Protein AF-A0A9X2M5S1-F1 (afdb_monomer)

Radius of gyration: 22.57 Å; Cα contacts (8 Å, |Δi|>4): 213; chains: 1; bounding box: 54×63×47 Å

Nearest PDB structures (foldseek):
  1i5n-assembly1_A  TM=3.308E-01  e=5.434E+00  Salmonella enterica subsp. enterica serovar Typhimurium
  2lp4-assembly1_A  TM=2.956E-01  e=3.831E+00  Escherichia coli K-12
  6u05-assembly1_A  TM=2.916E-01  e=3.614E+00  Candida albicans SC5314

Foldseek 3Di:
DVVVVVVVVVVCPDPVNVVVVVVVVVVLVVVLQVLQQPAPFAQAQQRDTGHGNVRLVRLQVRLVVLWDFPALVSLVVLLVCLVPTSVCVNPVQCWQVHRHSCQQVQQLQQCLVPNPPRRTRHDDSPDPQSNHPVSSLVSSLVSQLVNVQVVQVVDPHHDDPVRSVVVSVVSVPPDDDDTDHDDPPCVSVVPD

Mean predicted aligned error: 8.66 Å

Structure (mmCIF, N/CA/C/O backbone):
data_AF-A0A9X2M5S1-F1
#
_entry.id   AF-A0A9X2M5S1-F1
#
loop_
_atom_site.group_PDB
_atom_site.id
_atom_site.type_symbol
_atom_site.label_atom_id
_atom_site.label_alt_id
_atom_site.label_comp_id
_atom_site.label_asym_id
_atom_site.label_entity_id
_atom_site.label_seq_id
_atom_site.pdbx_PDB_ins_code
_atom_site.Cartn_x
_atom_site.Cartn_y
_atom_site.Cartn_z
_atom_site.occupancy
_atom_site.B_iso_or_equiv
_atom_site.auth_seq_id
_atom_site.auth_comp_id
_atom_site.auth_asym_id
_atom_site.auth_atom_id
_atom_site.pdbx_PDB_model_num
ATOM 1 N N . MET A 1 1 ? 23.248 45.402 -7.394 1.00 58.72 1 MET A N 1
ATOM 2 C CA . MET A 1 1 ? 23.136 44.045 -6.803 1.00 58.72 1 MET A CA 1
ATOM 3 C C . MET A 1 1 ? 22.810 42.949 -7.819 1.00 58.72 1 MET A C 1
ATOM 5 O O . MET A 1 1 ? 23.641 42.066 -7.963 1.00 58.72 1 MET A O 1
ATOM 9 N N . LYS A 1 2 ? 21.699 43.001 -8.581 1.00 60.84 2 LYS A N 1
ATOM 10 C CA . LYS A 1 2 ? 21.349 41.963 -9.590 1.00 60.84 2 LYS A CA 1
ATOM 11 C C . LYS A 1 2 ? 22.481 41.613 -10.575 1.00 60.84 2 LYS A C 1
ATOM 13 O O . LYS A 1 2 ? 22.723 40.440 -10.838 1.00 60.84 2 LYS A O 1
ATOM 18 N N . ASN A 1 3 ? 23.205 42.617 -11.076 1.00 70.50 3 ASN A N 1
ATOM 19 C CA . ASN A 1 3 ? 24.312 42.392 -12.013 1.00 70.50 3 ASN A CA 1
ATOM 20 C C . ASN A 1 3 ? 25.528 41.733 -11.349 1.00 70.50 3 ASN A C 1
ATOM 22 O O . ASN A 1 3 ? 26.138 40.865 -11.960 1.00 70.50 3 ASN A O 1
ATOM 26 N N . LEU A 1 4 ? 25.832 42.079 -10.093 1.00 72.31 4 LEU A N 1
ATOM 27 C CA . LEU A 1 4 ? 26.935 41.475 -9.337 1.00 72.31 4 LEU A CA 1
ATOM 28 C C . LEU A 1 4 ? 26.681 39.982 -9.097 1.00 72.31 4 LEU A C 1
ATOM 30 O O . LEU A 1 4 ? 27.531 39.157 -9.403 1.00 72.31 4 LEU A O 1
ATOM 34 N N . VAL A 1 5 ? 25.465 39.633 -8.664 1.00 73.31 5 VAL A N 1
ATOM 35 C CA . VAL A 1 5 ? 25.046 38.236 -8.469 1.00 73.31 5 VAL A CA 1
ATOM 36 C C . VAL A 1 5 ? 25.174 37.444 -9.777 1.00 73.31 5 VAL A C 1
ATOM 38 O O . VAL A 1 5 ? 25.750 36.362 -9.794 1.00 73.31 5 VAL A O 1
ATOM 41 N N . LYS A 1 6 ? 24.726 38.007 -10.907 1.00 72.69 6 LYS A N 1
ATOM 42 C CA . LYS A 1 6 ? 24.852 37.374 -12.232 1.00 72.69 6 LYS A CA 1
ATOM 43 C C . LYS A 1 6 ? 26.312 37.144 -12.656 1.00 72.69 6 LYS A C 1
ATOM 45 O O . LYS A 1 6 ? 26.601 36.138 -13.303 1.00 72.69 6 LYS A O 1
ATOM 50 N N . PHE A 1 7 ? 27.221 38.060 -12.316 1.00 78.06 7 PHE A N 1
ATOM 51 C CA . PHE A 1 7 ? 28.652 37.909 -12.595 1.00 78.06 7 PHE A CA 1
ATOM 52 C C . PHE A 1 7 ? 29.290 36.804 -11.752 1.00 78.06 7 PHE A C 1
ATOM 54 O O . PHE A 1 7 ? 30.033 35.997 -12.306 1.00 78.06 7 PHE A O 1
ATOM 61 N N . GLU A 1 8 ? 28.959 36.713 -10.463 1.00 78.25 8 GLU A N 1
ATOM 62 C CA . GLU A 1 8 ? 29.463 35.637 -9.602 1.00 78.25 8 GLU A CA 1
ATOM 63 C C . GLU A 1 8 ? 28.961 34.259 -10.060 1.00 78.25 8 GLU A C 1
ATOM 65 O O . GLU A 1 8 ? 29.753 33.328 -10.182 1.00 78.25 8 GLU A O 1
ATOM 70 N N . PHE A 1 9 ? 27.690 34.137 -10.466 1.00 74.44 9 PHE A N 1
ATOM 71 C CA . PHE A 1 9 ? 27.177 32.890 -11.052 1.00 74.44 9 PHE A CA 1
ATOM 72 C C . PHE A 1 9 ? 27.886 32.502 -12.357 1.00 74.44 9 PHE A C 1
ATOM 74 O O . PHE A 1 9 ? 28.140 31.323 -12.592 1.00 74.44 9 PHE A O 1
ATOM 81 N N . ARG A 1 10 ? 28.248 33.469 -13.211 1.00 76.88 10 ARG A N 1
ATOM 82 C CA . ARG A 1 10 ? 28.988 33.189 -14.455 1.00 76.88 10 ARG A CA 1
ATOM 83 C C . ARG A 1 10 ? 30.382 32.613 -14.211 1.00 76.88 10 ARG A C 1
ATOM 85 O O . ARG A 1 10 ? 30.832 31.823 -15.032 1.00 76.88 10 ARG A O 1
ATOM 92 N N . LYS A 1 11 ? 31.046 32.969 -13.106 1.00 81.38 11 LYS A N 1
ATOM 93 C CA . LYS A 1 11 ? 32.375 32.431 -12.760 1.00 81.38 11 LYS A CA 1
ATOM 94 C C . LYS A 1 11 ? 32.333 30.941 -12.421 1.00 81.38 11 LYS A C 1
ATOM 96 O O . LYS A 1 11 ? 33.320 30.245 -12.626 1.00 81.38 11 LYS A O 1
ATOM 101 N N . ILE A 1 12 ? 31.190 30.452 -11.941 1.00 81.31 12 ILE A N 1
ATOM 102 C CA . ILE A 1 12 ? 30.981 29.042 -11.593 1.00 81.31 12 ILE A CA 1
ATOM 103 C C . ILE A 1 12 ? 30.845 28.185 -12.860 1.00 81.31 12 ILE A C 1
ATOM 105 O O . ILE A 1 12 ? 31.289 27.041 -12.872 1.00 81.31 12 ILE A O 1
ATOM 109 N N . TRP A 1 13 ? 30.314 28.737 -13.956 1.00 82.06 13 TRP A N 1
ATOM 110 C CA . TRP A 1 13 ? 30.129 28.050 -15.243 1.00 82.06 13 TRP A CA 1
ATOM 111 C C . TRP A 1 13 ? 31.412 27.991 -16.084 1.00 82.06 13 TRP A C 1
ATOM 113 O O . TRP A 1 13 ? 31.478 28.485 -17.211 1.00 82.06 13 TRP A O 1
ATOM 123 N N . THR A 1 14 ? 32.454 27.375 -15.532 1.00 89.88 14 THR A N 1
ATOM 124 C CA . THR A 1 14 ? 33.679 27.065 -16.280 1.00 89.88 14 THR A CA 1
ATOM 125 C C . THR A 1 14 ? 33.447 25.904 -17.254 1.00 89.88 14 THR A C 1
ATOM 127 O O . THR A 1 14 ? 32.487 25.145 -17.112 1.00 89.88 14 THR A O 1
ATOM 130 N N . LYS A 1 15 ? 34.358 25.708 -18.222 1.00 87.00 15 LYS A N 1
ATOM 131 C CA . LYS A 1 15 ? 34.340 24.512 -19.087 1.00 87.00 15 LYS A CA 1
ATOM 132 C C . LYS A 1 15 ? 34.352 23.222 -18.263 1.00 87.00 15 LYS A C 1
ATOM 134 O O . LYS A 1 15 ? 33.629 22.296 -18.596 1.00 87.00 15 LYS A O 1
ATOM 139 N N . PHE A 1 16 ? 35.126 23.192 -17.176 1.00 88.56 16 PHE A N 1
ATOM 140 C CA . PHE A 1 16 ? 35.177 22.048 -16.270 1.00 88.56 16 PHE A CA 1
ATOM 141 C C . PHE A 1 16 ? 33.820 21.807 -15.601 1.00 88.56 16 PHE A C 1
ATOM 143 O O . PHE A 1 16 ? 33.298 20.703 -15.680 1.00 88.56 16 PHE A O 1
ATOM 150 N N . THR A 1 17 ? 33.200 22.845 -15.033 1.00 88.81 17 THR A N 1
ATOM 151 C CA . THR A 1 17 ? 31.872 22.739 -14.409 1.00 88.81 17 THR A CA 1
ATOM 152 C C . THR A 1 17 ? 30.815 22.272 -15.405 1.00 88.81 17 THR A C 1
ATOM 154 O O . THR A 1 17 ? 30.004 21.413 -15.076 1.00 88.81 17 THR A O 1
ATOM 157 N N . LEU A 1 18 ? 30.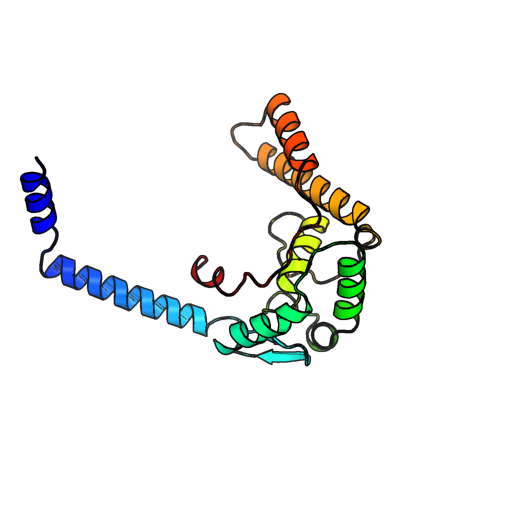837 22.799 -16.633 1.00 90.12 18 LEU A N 1
ATOM 158 C CA . LEU A 1 18 ? 29.907 22.387 -17.681 1.00 90.12 18 LEU A CA 1
ATOM 159 C C . LEU A 1 18 ? 30.091 20.906 -18.041 1.00 90.12 18 LEU A C 1
ATOM 161 O O . LEU A 1 18 ? 29.108 20.172 -18.093 1.00 90.12 18 LEU A O 1
ATOM 165 N N . THR A 1 19 ? 31.334 20.454 -18.224 1.00 92.50 19 THR A N 1
ATOM 166 C CA . THR A 1 19 ? 31.644 19.039 -18.474 1.00 92.50 19 THR A CA 1
ATOM 167 C C . THR A 1 19 ? 31.192 18.154 -17.316 1.00 92.50 19 THR A C 1
ATOM 169 O O . THR A 1 19 ? 30.574 17.121 -17.557 1.00 92.50 19 THR A O 1
ATOM 172 N N . SER A 1 20 ? 31.423 18.567 -16.069 1.00 92.00 20 SER A N 1
ATOM 173 C CA . SER A 1 20 ? 30.983 17.828 -14.882 1.00 92.00 20 SER A CA 1
ATOM 174 C C . SER A 1 20 ? 29.461 17.724 -14.79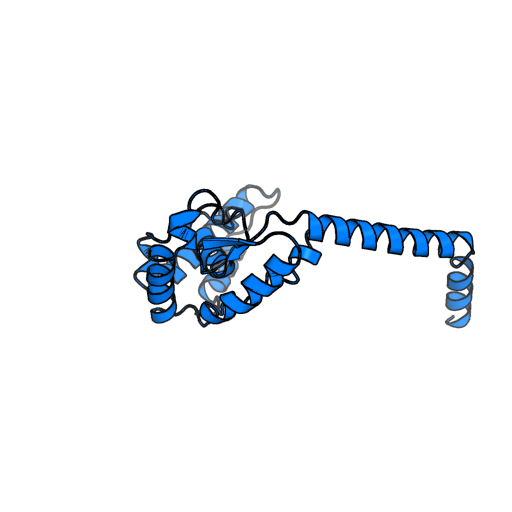0 1.00 92.00 20 SER A C 1
ATOM 176 O O . SER A 1 20 ? 28.948 16.655 -14.479 1.00 92.00 20 SER A O 1
ATOM 178 N N . VAL A 1 21 ? 28.723 18.794 -15.109 1.00 92.75 21 VAL A N 1
ATOM 179 C CA . VAL A 1 21 ? 27.250 18.767 -15.155 1.00 92.75 21 VAL A CA 1
ATOM 180 C C . VAL A 1 21 ? 26.754 17.830 -16.254 1.00 92.75 21 VAL A C 1
ATOM 182 O O . VAL A 1 21 ? 25.850 17.038 -16.009 1.00 92.75 21 VAL A O 1
ATOM 185 N N . ILE A 1 22 ? 27.357 17.868 -17.446 1.00 95.06 22 ILE A N 1
ATOM 186 C CA . ILE A 1 22 ? 27.004 16.946 -18.535 1.00 95.06 22 ILE A CA 1
ATOM 187 C C . ILE A 1 22 ? 27.264 15.499 -18.109 1.00 95.06 22 ILE A C 1
ATOM 189 O O . ILE A 1 22 ? 26.402 14.645 -18.296 1.00 95.06 22 ILE A O 1
ATOM 193 N N . TYR A 1 23 ? 28.420 15.225 -17.500 1.00 95.19 23 TYR A N 1
ATOM 194 C CA . TYR A 1 23 ? 28.762 13.886 -17.031 1.00 95.19 23 TYR A CA 1
ATOM 195 C C . TYR A 1 23 ? 27.791 13.404 -15.952 1.00 95.19 23 TYR A C 1
ATOM 197 O O . TYR A 1 23 ? 27.315 12.277 -16.027 1.00 95.19 23 TYR A O 1
ATOM 205 N N . LEU A 1 24 ? 27.427 14.274 -15.005 1.00 95.44 24 LEU A N 1
ATOM 206 C CA . LEU A 1 24 ? 26.415 13.981 -13.994 1.00 95.44 24 LEU A CA 1
ATOM 207 C C . LEU A 1 24 ? 25.081 13.604 -14.646 1.00 95.44 24 LEU A C 1
ATOM 209 O O . LEU A 1 24 ? 24.523 12.568 -14.314 1.00 95.44 24 LEU A O 1
ATOM 213 N N . VAL A 1 25 ? 24.603 14.388 -15.616 1.00 94.75 25 VAL A N 1
ATOM 214 C CA . VAL A 1 25 ? 23.351 14.096 -16.332 1.00 94.75 25 VAL A CA 1
ATOM 215 C C . VAL A 1 25 ? 23.424 12.749 -17.052 1.00 94.75 25 VAL A C 1
ATOM 217 O O . VAL A 1 25 ? 22.480 11.965 -16.966 1.00 94.75 25 VAL A O 1
ATOM 220 N N . VAL A 1 26 ? 24.535 12.450 -17.732 1.00 95.25 26 VAL A N 1
ATOM 221 C CA . VAL A 1 26 ? 24.728 11.171 -18.432 1.00 95.25 26 VAL A CA 1
ATOM 222 C C . VAL A 1 26 ? 24.733 10.004 -17.446 1.00 95.25 26 VAL A C 1
ATOM 224 O O . VAL A 1 26 ? 23.980 9.052 -17.637 1.00 95.25 26 VAL A O 1
ATOM 227 N N . VAL A 1 27 ? 25.523 10.091 -16.373 1.00 94.00 27 VAL A N 1
ATOM 228 C CA . VAL A 1 27 ? 25.621 9.043 -15.347 1.00 94.00 27 VAL A CA 1
ATOM 229 C C . VAL A 1 27 ? 24.278 8.832 -14.658 1.00 94.00 27 VAL A C 1
ATOM 231 O O . VAL A 1 27 ? 23.828 7.696 -14.565 1.00 94.00 27 VAL A O 1
ATOM 234 N N . SER A 1 28 ? 23.600 9.903 -14.240 1.00 89.81 28 SER A N 1
ATOM 235 C CA . SER A 1 28 ? 22.268 9.815 -13.639 1.00 89.81 28 SER A CA 1
ATOM 236 C C . SER A 1 28 ? 21.272 9.161 -14.592 1.00 89.81 28 SER A C 1
ATOM 238 O O . SER A 1 28 ? 20.577 8.237 -14.194 1.00 89.81 28 SER A O 1
ATOM 240 N N . THR A 1 29 ? 21.258 9.555 -15.869 1.00 88.81 29 THR A N 1
ATOM 241 C CA . THR A 1 29 ? 20.367 8.947 -16.871 1.00 88.81 29 THR A CA 1
ATOM 242 C C . THR A 1 29 ? 20.658 7.456 -17.057 1.00 88.81 29 THR A C 1
ATOM 244 O O . THR A 1 29 ? 19.729 6.653 -17.130 1.00 88.81 29 THR A O 1
ATOM 247 N N . MET A 1 30 ? 21.936 7.065 -17.109 1.00 88.31 30 MET A N 1
ATOM 248 C CA . MET A 1 30 ? 22.335 5.659 -17.219 1.00 88.31 30 MET A CA 1
ATOM 249 C C . MET A 1 30 ? 21.929 4.851 -15.986 1.00 88.31 30 MET A C 1
ATOM 251 O O . MET A 1 30 ? 21.376 3.767 -16.140 1.00 88.31 30 MET A O 1
ATOM 255 N N . LEU A 1 31 ? 22.164 5.373 -14.780 1.00 85.31 31 LEU A N 1
ATOM 256 C CA . LEU A 1 31 ? 21.772 4.715 -13.533 1.00 85.31 31 LEU A CA 1
ATOM 257 C C . LEU A 1 31 ? 20.254 4.540 -13.452 1.00 85.31 31 LEU A C 1
ATOM 259 O O . LEU A 1 31 ? 19.797 3.438 -13.165 1.00 85.31 31 LEU A O 1
ATOM 263 N N . THR A 1 32 ? 19.481 5.568 -13.813 1.00 80.00 32 THR A N 1
ATOM 264 C CA . THR A 1 32 ? 18.018 5.472 -13.892 1.00 80.00 32 THR A CA 1
ATOM 265 C C . THR A 1 32 ? 17.580 4.408 -14.900 1.00 80.00 32 THR A C 1
ATOM 267 O O . THR A 1 32 ? 16.701 3.600 -14.610 1.00 80.00 32 THR A O 1
ATOM 270 N N . ALA A 1 33 ? 18.205 4.351 -16.080 1.00 79.00 33 ALA A N 1
ATOM 271 C CA . ALA A 1 33 ? 17.891 3.335 -17.084 1.00 79.00 33 ALA A CA 1
ATOM 272 C C . ALA A 1 33 ? 18.226 1.909 -16.608 1.00 79.00 33 ALA A C 1
ATOM 274 O O . ALA A 1 33 ? 17.441 0.990 -16.849 1.00 79.00 33 ALA A O 1
ATOM 275 N N . ILE A 1 34 ? 19.353 1.724 -15.910 1.00 78.94 34 ILE A N 1
ATOM 276 C CA . ILE A 1 34 ? 19.738 0.438 -15.310 1.00 78.94 34 ILE A CA 1
ATOM 277 C C . ILE A 1 34 ? 18.728 0.036 -14.238 1.00 78.94 34 ILE A C 1
ATOM 279 O O . ILE A 1 34 ? 18.231 -1.084 -14.289 1.00 78.94 34 ILE A O 1
ATOM 283 N N . GLY A 1 35 ? 18.370 0.947 -13.331 1.00 72.06 35 GLY A N 1
ATOM 284 C CA . GLY A 1 35 ? 17.380 0.686 -12.289 1.00 72.06 35 GLY A CA 1
ATOM 285 C C . GLY A 1 35 ? 16.004 0.315 -12.855 1.00 72.06 35 GLY A C 1
ATOM 286 O O . GLY A 1 35 ? 15.336 -0.591 -12.364 1.00 72.06 35 GLY A O 1
ATOM 287 N N . TYR A 1 36 ? 15.590 0.955 -13.954 1.00 68.06 36 TYR A N 1
ATOM 288 C CA . TYR A 1 36 ? 14.377 0.566 -14.681 1.00 68.06 36 TYR A CA 1
ATOM 289 C C . TYR A 1 36 ? 14.462 -0.820 -15.320 1.00 68.06 36 TYR A C 1
ATOM 291 O O . TYR A 1 36 ? 13.454 -1.526 -15.397 1.00 68.06 36 TYR A O 1
ATOM 299 N N . TYR A 1 37 ? 15.637 -1.195 -15.822 1.00 68.31 37 TYR A N 1
ATOM 300 C CA . TYR A 1 37 ? 15.862 -2.503 -16.427 1.00 68.31 37 TYR A CA 1
ATOM 301 C C . TYR A 1 37 ? 15.956 -3.617 -15.377 1.00 68.31 37 TYR A C 1
ATOM 303 O O . TYR A 1 37 ? 15.546 -4.741 -15.654 1.00 68.31 37 TYR A O 1
ATOM 311 N N . SER A 1 38 ? 16.448 -3.302 -14.177 1.00 64.31 38 SER A N 1
ATOM 312 C CA . SER A 1 38 ? 16.570 -4.232 -13.052 1.00 64.31 38 SER A CA 1
ATOM 313 C C . SER A 1 38 ? 15.286 -4.404 -12.238 1.00 64.31 38 SER A C 1
ATOM 315 O O . SER A 1 38 ? 15.343 -5.023 -11.183 1.00 64.31 38 SER A O 1
ATOM 317 N N . ASN A 1 39 ? 14.145 -3.855 -12.673 1.00 67.12 39 ASN A N 1
ATOM 318 C CA . ASN A 1 39 ? 12.870 -4.113 -12.007 1.00 67.12 39 ASN A CA 1
ATOM 319 C C . ASN A 1 39 ? 12.560 -5.622 -12.024 1.00 67.12 39 ASN A C 1
ATOM 321 O O . ASN A 1 39 ? 12.638 -6.258 -13.081 1.00 67.12 39 ASN A O 1
ATOM 325 N N . ASP A 1 40 ? 12.188 -6.160 -10.860 1.00 67.38 40 ASP A N 1
ATOM 326 C CA . ASP A 1 40 ? 12.006 -7.596 -10.615 1.00 67.38 40 ASP A CA 1
ATOM 327 C C . ASP A 1 40 ? 10.916 -8.245 -11.488 1.00 67.38 40 ASP A C 1
ATOM 329 O O . ASP A 1 40 ? 10.935 -9.456 -11.716 1.00 67.38 40 ASP A O 1
ATOM 333 N N . GLY A 1 41 ? 10.028 -7.437 -12.073 1.00 80.94 41 GLY A N 1
ATOM 334 C CA . GLY A 1 41 ? 8.999 -7.864 -13.007 1.00 80.94 41 GLY A CA 1
ATOM 335 C C . GLY A 1 41 ? 7.591 -7.604 -12.486 1.00 80.94 41 GLY A C 1
ATOM 336 O O . GLY A 1 41 ? 7.369 -7.029 -11.422 1.00 80.94 41 GLY A O 1
ATOM 337 N N . ALA A 1 42 ? 6.620 -8.013 -13.287 1.00 87.56 42 ALA A N 1
ATOM 338 C CA . ALA A 1 42 ? 5.202 -7.953 -12.984 1.00 87.56 42 ALA A CA 1
ATOM 339 C C . ALA A 1 42 ? 4.550 -9.320 -13.187 1.00 87.56 42 ALA A C 1
ATOM 341 O O . ALA A 1 42 ? 5.021 -10.119 -14.000 1.00 87.56 42 ALA A O 1
ATOM 342 N N . ILE A 1 43 ? 3.434 -9.548 -12.504 1.00 90.56 43 ILE A N 1
ATOM 343 C CA . ILE A 1 43 ? 2.536 -10.677 -12.749 1.00 90.56 43 ILE A CA 1
ATOM 344 C C . ILE A 1 43 ? 1.267 -10.096 -13.362 1.00 90.56 43 ILE A C 1
ATOM 346 O O . ILE A 1 43 ? 0.580 -9.301 -12.722 1.00 90.56 43 ILE A O 1
ATOM 350 N N . ASN A 1 44 ? 0.993 -10.442 -14.618 1.00 92.00 44 ASN A N 1
ATOM 351 C CA . ASN A 1 44 ? -0.212 -9.967 -15.294 1.00 92.00 44 ASN A CA 1
ATOM 352 C C . ASN A 1 44 ? -1.458 -10.758 -14.861 1.00 92.00 44 ASN A C 1
ATOM 354 O O . ASN A 1 44 ? -1.340 -11.838 -14.289 1.00 92.00 44 ASN A O 1
ATOM 358 N N . SER A 1 45 ? -2.640 -10.266 -15.224 1.00 92.19 45 SER A N 1
ATOM 359 C CA . SER A 1 45 ? -3.946 -10.892 -14.933 1.00 92.19 45 SER A CA 1
ATOM 360 C C . SER A 1 45 ? -4.126 -12.328 -15.448 1.00 92.19 45 SER A C 1
ATOM 362 O O . SER A 1 45 ? -4.983 -13.075 -14.977 1.00 92.19 45 SER A O 1
ATOM 364 N N . GLU A 1 46 ? -3.291 -12.756 -16.396 1.00 93.69 46 GLU A N 1
ATOM 365 C CA . GLU A 1 46 ? -3.274 -14.128 -16.905 1.00 93.69 46 GLU A CA 1
ATOM 366 C C . GLU A 1 46 ? -2.378 -15.065 -16.079 1.00 93.69 46 GLU A C 1
ATOM 368 O O . GLU A 1 46 ? -2.240 -16.243 -16.416 1.00 93.69 46 GLU A O 1
ATOM 373 N N . GLY A 1 47 ? -1.766 -14.561 -15.004 1.00 89.62 47 GLY A N 1
ATOM 374 C CA . GLY A 1 47 ? -0.801 -15.294 -14.197 1.00 89.62 47 GLY A CA 1
ATOM 375 C C . GLY A 1 47 ? 0.453 -15.616 -15.003 1.00 89.62 47 GLY A C 1
ATOM 376 O O . GLY A 1 47 ? 0.851 -16.779 -15.074 1.00 89.62 47 GLY A O 1
ATOM 377 N N . GLN A 1 48 ? 1.049 -14.607 -15.646 1.00 92.12 48 GLN A N 1
ATOM 378 C CA . GLN A 1 48 ? 2.294 -14.715 -16.412 1.00 92.12 48 GLN A CA 1
ATOM 379 C C . GLN A 1 48 ? 3.305 -13.644 -15.999 1.00 92.12 48 GLN A C 1
ATOM 381 O O . GLN A 1 48 ? 2.950 -12.497 -15.716 1.00 92.12 48 GLN A O 1
ATOM 386 N N . GLU A 1 49 ? 4.590 -14.005 -16.053 1.00 91.69 49 GLU A N 1
ATOM 387 C CA . GLU A 1 49 ? 5.686 -13.077 -15.778 1.00 91.69 49 GLU A CA 1
ATOM 388 C C . GLU A 1 49 ? 5.848 -12.053 -16.915 1.00 91.69 49 GLU A C 1
ATOM 390 O O . GLU A 1 49 ? 6.020 -12.397 -18.090 1.00 91.69 49 GLU A O 1
ATOM 395 N N . VAL A 1 50 ? 5.896 -10.772 -16.564 1.00 89.25 50 VAL A N 1
ATOM 396 C CA . VAL A 1 50 ? 6.191 -9.671 -17.480 1.00 89.25 50 VAL A CA 1
ATOM 397 C C . VAL A 1 50 ? 7.444 -8.955 -16.993 1.00 89.25 50 VAL A C 1
ATOM 399 O O . VAL A 1 50 ? 7.436 -8.285 -15.970 1.00 89.25 50 VAL A O 1
ATOM 402 N N . LYS A 1 51 ? 8.537 -9.078 -17.751 1.00 84.31 51 LYS A N 1
ATOM 403 C CA . LYS A 1 51 ? 9.846 -8.508 -17.387 1.00 84.31 51 LYS A CA 1
ATOM 404 C C . LYS A 1 51 ? 10.141 -7.194 -18.101 1.00 84.31 51 LYS A C 1
ATOM 406 O O . LYS A 1 51 ? 9.651 -6.956 -19.212 1.00 84.31 51 LYS A O 1
ATOM 411 N N . GLY A 1 52 ? 11.003 -6.391 -17.482 1.00 76.88 52 GLY A N 1
ATOM 412 C CA . GLY A 1 52 ? 11.506 -5.131 -18.021 1.00 76.88 52 GLY A CA 1
ATOM 413 C C . GLY A 1 52 ? 10.458 -4.018 -18.0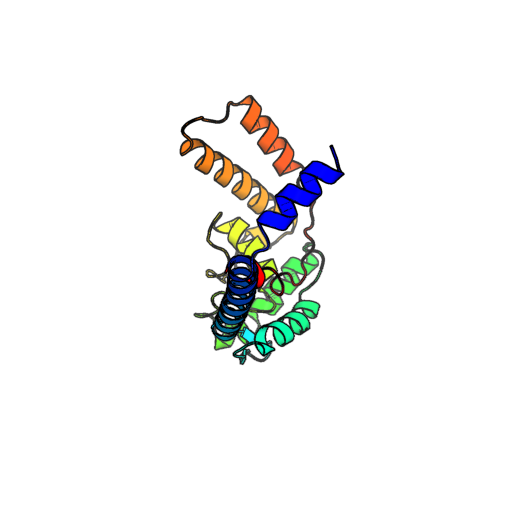59 1.00 76.88 52 GLY A C 1
ATOM 414 O O . GLY A 1 52 ? 9.383 -4.110 -17.474 1.00 76.88 52 GLY A O 1
ATOM 415 N N . THR A 1 53 ? 10.742 -2.956 -18.809 1.00 76.38 53 THR A N 1
ATOM 416 C CA . THR A 1 53 ? 9.959 -1.704 -18.791 1.00 76.38 53 THR A CA 1
ATOM 417 C C . THR A 1 53 ? 8.494 -1.850 -19.224 1.00 76.38 53 THR A C 1
ATOM 419 O O . THR A 1 53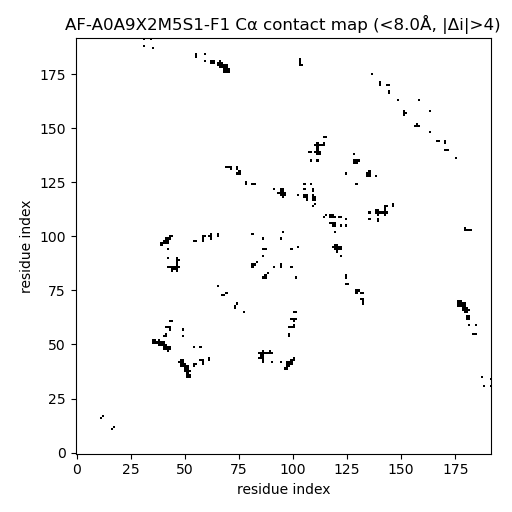 ? 7.657 -1.015 -18.877 1.00 76.38 53 THR A O 1
ATOM 422 N N . LYS A 1 54 ? 8.140 -2.922 -19.946 1.00 83.00 54 LYS A N 1
ATOM 423 C CA . LYS A 1 54 ? 6.744 -3.220 -20.306 1.00 83.00 54 LYS A CA 1
ATOM 424 C C . LYS A 1 54 ? 5.877 -3.596 -19.098 1.00 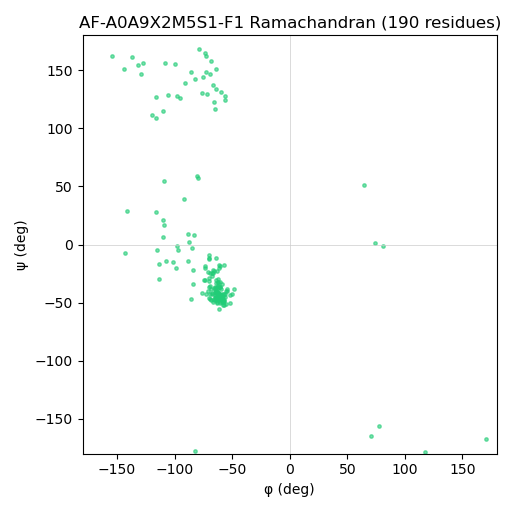83.00 54 LYS A C 1
ATOM 426 O O . LYS A 1 54 ? 4.670 -3.373 -19.167 1.00 83.00 54 LYS A O 1
ATOM 431 N N . ALA A 1 55 ? 6.474 -4.098 -18.013 1.00 85.88 55 ALA A N 1
ATOM 432 C CA . ALA A 1 55 ? 5.793 -4.466 -16.771 1.00 85.88 55 ALA A CA 1
ATOM 433 C C . ALA A 1 55 ? 4.915 -3.320 -16.246 1.00 85.88 55 ALA A C 1
ATOM 435 O O . ALA A 1 55 ? 3.710 -3.485 -16.078 1.00 85.88 55 ALA A O 1
ATOM 436 N N . PHE A 1 56 ? 5.485 -2.116 -16.139 1.00 82.38 56 PHE A N 1
ATOM 437 C CA . PHE A 1 56 ? 4.775 -0.919 -15.682 1.00 82.38 56 PHE A CA 1
ATOM 438 C C . PHE A 1 56 ? 3.546 -0.593 -16.528 1.00 82.38 56 PHE A C 1
ATOM 440 O O . PHE A 1 56 ? 2.499 -0.234 -15.998 1.00 82.38 56 PHE A O 1
ATOM 447 N N . ARG A 1 57 ? 3.656 -0.707 -17.857 1.00 84.94 57 ARG A N 1
ATOM 448 C CA . ARG A 1 57 ? 2.541 -0.397 -18.760 1.00 84.94 57 ARG A CA 1
ATOM 449 C C . ARG A 1 57 ? 1.435 -1.443 -18.667 1.00 84.94 57 ARG A C 1
ATOM 451 O O . ARG A 1 57 ? 0.267 -1.067 -18.732 1.00 84.94 57 ARG A O 1
ATOM 458 N N . VAL A 1 58 ? 1.802 -2.720 -18.558 1.00 89.75 58 VAL A N 1
ATOM 459 C CA . VAL A 1 58 ? 0.841 -3.817 -18.388 1.00 89.75 58 VAL A CA 1
ATOM 460 C C . VAL A 1 58 ? 0.075 -3.612 -17.088 1.00 89.75 58 VAL A C 1
ATOM 462 O O . VAL A 1 58 ? -1.137 -3.424 -17.143 1.00 89.75 58 VAL A O 1
ATOM 465 N N . ILE A 1 59 ? 0.778 -3.488 -15.960 1.00 89.00 59 ILE A N 1
ATOM 466 C CA . ILE A 1 59 ? 0.134 -3.317 -14.655 1.00 89.00 59 ILE A CA 1
ATOM 467 C C . ILE A 1 59 ? -0.661 -2.020 -14.585 1.00 89.00 59 ILE A C 1
ATOM 469 O O . ILE A 1 59 ? -1.806 -2.050 -14.169 1.00 89.00 59 ILE A O 1
ATOM 473 N N . LYS A 1 60 ? -0.158 -0.895 -15.107 1.00 88.38 60 LYS A N 1
ATOM 474 C CA . LYS A 1 60 ? -0.944 0.348 -15.177 1.00 88.38 60 LYS A CA 1
ATOM 475 C C . LYS A 1 60 ? -2.287 0.167 -15.889 1.00 88.38 60 LYS A C 1
ATOM 477 O O . LYS A 1 60 ? -3.265 0.820 -15.535 1.00 88.38 60 LYS A O 1
ATOM 482 N N . ASN A 1 61 ? -2.327 -0.642 -16.946 1.00 90.25 61 ASN A N 1
ATOM 483 C CA . ASN A 1 61 ? -3.566 -0.894 -17.672 1.00 90.25 61 ASN A CA 1
ATOM 484 C C . ASN A 1 61 ? -4.484 -1.849 -16.911 1.00 90.25 61 ASN A C 1
ATOM 486 O O . ASN A 1 61 ? -5.680 -1.586 -16.852 1.00 90.25 61 ASN A O 1
ATOM 490 N N . GLU A 1 62 ? -3.937 -2.908 -16.321 1.00 91.56 62 GLU A N 1
ATOM 491 C CA . GLU A 1 62 ? -4.702 -3.888 -15.545 1.00 91.56 62 GLU A CA 1
ATOM 492 C C . GLU A 1 62 ? -5.228 -3.304 -14.227 1.00 91.56 62 GLU A C 1
ATOM 494 O O . GLU A 1 62 ? -6.375 -3.551 -13.860 1.00 91.56 62 GLU A O 1
ATOM 499 N N . SER A 1 63 ? -4.460 -2.425 -13.577 1.00 89.62 63 SER A N 1
ATOM 500 C CA . SER A 1 63 ? -4.863 -1.686 -12.378 1.00 89.62 63 SER A CA 1
ATOM 501 C C . SER A 1 63 ? -6.074 -0.788 -12.601 1.00 89.62 63 SER A C 1
ATOM 503 O O . SER A 1 63 ? -6.728 -0.415 -11.636 1.00 89.62 63 SER A O 1
ATOM 505 N N . LYS A 1 64 ? -6.434 -0.443 -13.846 1.00 89.00 64 LYS A N 1
ATOM 506 C CA . LYS A 1 64 ? -7.691 0.280 -14.109 1.00 89.00 64 LYS A CA 1
ATOM 507 C C . LYS A 1 64 ? -8.913 -0.538 -13.696 1.00 89.00 64 LYS A C 1
ATOM 509 O O . LYS A 1 64 ? -9.904 0.055 -13.292 1.00 89.00 64 LYS A O 1
ATOM 514 N N . GLY A 1 65 ? -8.835 -1.868 -13.799 1.00 85.88 65 GLY A N 1
ATOM 515 C CA . GLY A 1 65 ? -9.899 -2.776 -13.368 1.00 85.88 65 GLY A CA 1
ATOM 516 C C . GLY A 1 65 ? -10.003 -2.915 -11.849 1.00 85.88 65 GLY A C 1
ATOM 517 O O . GLY A 1 65 ? -11.054 -3.289 -11.351 1.00 85.88 65 GLY A O 1
ATOM 518 N N . THR A 1 66 ? -8.940 -2.577 -11.115 1.00 86.69 66 THR A N 1
ATOM 519 C CA . THR A 1 66 ? -8.881 -2.615 -9.643 1.00 86.69 66 THR A CA 1
ATOM 520 C C . THR A 1 66 ? -8.825 -1.215 -9.019 1.00 86.69 66 THR A C 1
ATOM 522 O O . THR A 1 66 ? -8.662 -1.075 -7.807 1.00 86.69 66 THR A O 1
ATOM 525 N N . SER A 1 67 ? -8.966 -0.161 -9.827 1.00 90.31 67 SER A N 1
ATOM 526 C CA . SER A 1 67 ? -9.040 1.228 -9.368 1.00 90.31 67 SER A CA 1
ATOM 527 C C . SER A 1 67 ? -10.459 1.555 -8.928 1.00 90.31 67 SER A C 1
ATOM 529 O O . SER A 1 67 ? -11.425 1.137 -9.561 1.00 90.31 67 SER A O 1
ATOM 531 N N . GLY A 1 68 ? -10.602 2.347 -7.872 1.00 92.69 68 GLY A N 1
ATOM 532 C CA . GLY A 1 68 ? -11.920 2.644 -7.335 1.00 92.69 68 GLY A CA 1
ATOM 533 C C . GLY A 1 68 ? -11.891 3.372 -6.006 1.00 92.69 68 GLY A C 1
ATOM 534 O O . GLY A 1 68 ? -10.870 3.908 -5.570 1.00 92.69 68 GLY A O 1
ATOM 535 N N . VAL A 1 69 ? -13.056 3.415 -5.379 1.00 95.94 69 VAL A N 1
ATOM 536 C CA . VAL A 1 69 ? -13.223 3.854 -3.999 1.00 95.94 69 VAL A CA 1
ATOM 537 C C . VAL A 1 69 ? -13.286 2.594 -3.150 1.00 95.94 69 VAL A C 1
ATOM 539 O O . VAL A 1 69 ? -14.050 1.700 -3.472 1.00 95.94 69 VAL A O 1
ATOM 542 N N . MET A 1 70 ? -12.466 2.506 -2.108 1.00 94.56 70 MET A N 1
ATOM 543 C CA . MET A 1 70 ? -12.346 1.333 -1.240 1.00 94.56 70 MET A CA 1
ATOM 544 C C . MET A 1 70 ? -13.485 1.289 -0.211 1.00 94.56 70 MET A C 1
ATOM 546 O O . MET A 1 70 ? -13.257 1.354 0.996 1.00 94.56 70 MET A O 1
ATOM 550 N N . ASP A 1 71 ? -14.716 1.290 -0.706 1.00 96.81 71 ASP A N 1
ATOM 551 C CA . ASP A 1 71 ? -15.936 1.074 0.068 1.00 96.81 71 ASP A CA 1
ATOM 552 C C . ASP A 1 71 ? -16.201 -0.429 0.281 1.00 96.81 71 ASP A C 1
ATOM 554 O O . ASP A 1 71 ? -15.389 -1.283 -0.088 1.00 96.81 71 ASP A O 1
ATOM 558 N N . GLU A 1 72 ? -17.317 -0.763 0.930 1.00 96.44 72 GLU A N 1
ATOM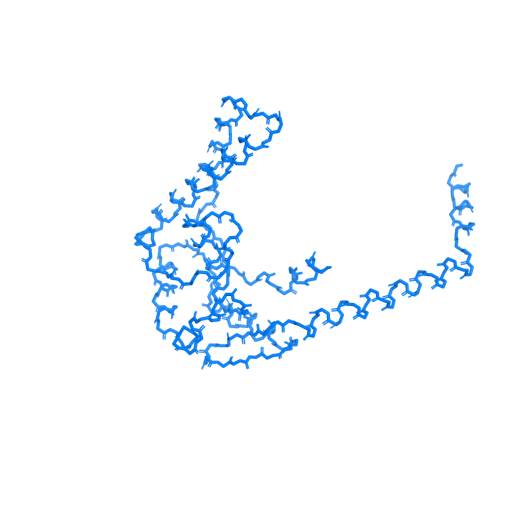 559 C CA . GLU A 1 72 ? -17.676 -2.154 1.231 1.00 96.44 72 GLU A CA 1
ATOM 560 C C . GLU A 1 72 ? -17.742 -3.048 -0.019 1.00 96.44 72 GLU A C 1
ATOM 562 O O . GLU A 1 72 ? -17.169 -4.140 -0.024 1.00 96.44 72 GLU A O 1
ATOM 567 N N . GLU A 1 73 ? -18.368 -2.564 -1.098 1.00 96.62 73 GLU A N 1
ATOM 568 C CA . GLU A 1 73 ? -18.484 -3.299 -2.363 1.00 96.62 73 GLU A CA 1
ATOM 569 C C . GLU A 1 73 ? -17.105 -3.549 -2.980 1.00 96.62 73 GLU A C 1
ATOM 571 O O . GLU A 1 73 ? -16.792 -4.671 -3.390 1.00 96.62 73 GLU A O 1
ATOM 576 N N . TYR A 1 74 ? -16.251 -2.526 -3.006 1.00 96.06 74 TYR A N 1
ATOM 577 C CA . TYR A 1 74 ? -14.887 -2.668 -3.491 1.00 96.06 74 TYR A CA 1
ATOM 578 C C . TYR A 1 74 ? -14.100 -3.710 -2.698 1.00 96.06 74 TYR A C 1
ATOM 580 O O . TYR A 1 74 ? -13.415 -4.535 -3.300 1.00 96.06 74 TYR A O 1
ATOM 588 N N . ILE A 1 75 ? -14.179 -3.692 -1.363 1.00 95.31 75 ILE A N 1
ATOM 589 C CA . ILE A 1 75 ? -13.436 -4.629 -0.509 1.00 95.31 75 ILE A CA 1
ATOM 590 C C . ILE A 1 75 ? -13.892 -6.068 -0.774 1.00 95.31 75 ILE A C 1
ATOM 592 O O . ILE A 1 75 ? -13.048 -6.947 -0.953 1.00 95.31 75 ILE A O 1
ATOM 596 N N . HIS A 1 76 ? -15.202 -6.319 -0.856 1.00 94.62 76 HIS A N 1
ATOM 597 C CA . HIS A 1 76 ? -15.725 -7.657 -1.157 1.00 94.62 76 HIS A CA 1
ATOM 598 C C . HIS A 1 76 ? -15.287 -8.142 -2.542 1.00 94.62 76 HIS A C 1
ATOM 600 O O . HIS A 1 76 ? -14.776 -9.258 -2.668 1.00 94.62 76 HIS A O 1
ATOM 606 N N . ASN A 1 77 ? -15.409 -7.288 -3.562 1.00 95.06 77 ASN A N 1
ATOM 607 C CA . ASN A 1 77 ? -14.990 -7.609 -4.925 1.00 95.06 77 ASN A CA 1
ATOM 608 C C . ASN A 1 77 ? -13.481 -7.858 -5.017 1.00 95.06 77 ASN A C 1
ATOM 610 O O . ASN A 1 77 ? -13.059 -8.807 -5.674 1.00 95.06 77 ASN A O 1
ATOM 614 N N . LEU A 1 78 ? -12.667 -7.055 -4.326 1.00 93.56 78 LEU A N 1
ATOM 615 C CA . LEU A 1 78 ? -11.217 -7.224 -4.257 1.00 93.56 78 LEU A CA 1
ATOM 616 C C . LEU A 1 78 ? -10.843 -8.585 -3.665 1.00 93.56 78 LEU A C 1
ATOM 618 O O . LEU A 1 78 ? -10.026 -9.292 -4.247 1.00 93.56 78 LEU A O 1
ATOM 622 N N . VAL A 1 79 ? -11.434 -8.961 -2.525 1.00 93.12 79 VAL A N 1
ATOM 623 C CA . VAL A 1 79 ? -11.158 -10.246 -1.861 1.00 93.12 79 VAL A CA 1
ATOM 624 C C . VAL A 1 79 ? -11.548 -11.413 -2.769 1.00 93.12 79 VAL A C 1
ATOM 626 O O . VAL A 1 79 ? -10.798 -12.384 -2.883 1.00 93.12 79 VAL A O 1
ATOM 629 N N . GLN A 1 80 ? -12.700 -11.326 -3.439 1.00 93.69 80 GLN A N 1
ATOM 630 C CA . GLN A 1 80 ? -13.157 -12.356 -4.370 1.00 93.69 80 GLN A CA 1
ATOM 631 C C . GLN A 1 80 ? -12.255 -12.464 -5.611 1.00 93.69 80 GLN A C 1
ATOM 633 O O . GLN A 1 80 ? -11.829 -13.570 -5.957 1.00 93.69 80 GLN A O 1
ATOM 638 N N . ASP A 1 81 ? -11.949 -11.343 -6.268 1.00 93.06 81 ASP A N 1
ATOM 639 C CA . ASP A 1 81 ? -11.088 -11.291 -7.456 1.00 93.06 81 ASP A CA 1
ATOM 640 C C . ASP A 1 81 ? -9.690 -11.809 -7.113 1.00 93.06 81 ASP A C 1
ATOM 642 O O . ASP A 1 81 ? -9.213 -12.761 -7.722 1.00 93.06 81 ASP A O 1
ATOM 646 N N . PHE A 1 82 ? -9.080 -11.300 -6.043 1.00 91.56 82 PHE A N 1
ATOM 647 C CA . PHE A 1 82 ? -7.763 -11.737 -5.592 1.00 91.56 82 PHE A CA 1
ATOM 648 C C . PHE A 1 82 ? -7.704 -13.244 -5.299 1.00 91.56 82 PHE A C 1
ATOM 650 O O . PHE A 1 82 ? -6.802 -13.934 -5.780 1.00 91.56 82 PHE A O 1
ATOM 657 N N . ASN A 1 83 ? -8.674 -13.785 -4.553 1.00 91.12 83 ASN A N 1
ATOM 658 C CA . ASN A 1 83 ? -8.683 -15.203 -4.185 1.00 91.12 83 ASN A CA 1
ATOM 659 C C . ASN A 1 83 ? -8.937 -16.146 -5.366 1.00 91.12 83 ASN A C 1
ATOM 661 O O . ASN A 1 83 ? -8.525 -17.303 -5.303 1.00 91.12 83 ASN A O 1
ATOM 665 N N . SER A 1 84 ? -9.597 -15.668 -6.421 1.00 92.88 84 SER A N 1
ATOM 666 C CA . SER A 1 84 ? -9.847 -16.433 -7.650 1.00 92.88 84 SER A CA 1
ATOM 667 C C . SER A 1 84 ? -8.853 -16.126 -8.779 1.00 92.88 84 SER A C 1
ATOM 669 O O . SER A 1 84 ? -8.923 -16.740 -9.845 1.00 92.88 84 SER A O 1
ATOM 671 N N . SER A 1 85 ? -7.919 -15.202 -8.545 1.00 92.50 85 SER A N 1
ATOM 672 C CA . SER A 1 85 ? -6.983 -14.704 -9.548 1.00 92.50 85 SER A CA 1
ATOM 673 C C . SER A 1 85 ? -5.946 -15.750 -9.970 1.00 92.50 85 SER A C 1
ATOM 675 O O . SER A 1 85 ? -5.475 -16.568 -9.171 1.00 92.50 85 SER A O 1
ATOM 677 N N . LYS A 1 86 ? -5.538 -15.695 -11.243 1.00 93.56 86 LYS A N 1
ATOM 678 C CA . LYS A 1 86 ? -4.440 -16.529 -11.758 1.00 93.56 86 LYS A CA 1
ATOM 679 C C . LYS A 1 86 ? -3.099 -16.075 -11.195 1.00 93.56 86 LYS A C 1
ATOM 681 O O . LYS A 1 86 ? -2.201 -16.893 -11.031 1.00 93.56 86 LYS A O 1
ATOM 686 N N . GLU A 1 87 ? -2.977 -14.789 -10.877 1.00 91.06 87 GLU A N 1
ATOM 687 C CA . GLU A 1 87 ? -1.831 -14.214 -10.181 1.00 91.06 87 GLU A CA 1
ATOM 688 C C . GLU A 1 87 ? -1.579 -14.944 -8.861 1.00 91.06 87 GLU A C 1
ATOM 690 O O . GLU A 1 87 ? -0.471 -15.429 -8.639 1.00 91.06 87 GLU A O 1
ATOM 695 N N . LYS A 1 88 ? -2.618 -15.100 -8.029 1.00 89.19 88 LYS A N 1
ATOM 696 C CA . LYS A 1 88 ? -2.527 -15.864 -6.782 1.00 89.19 88 LYS A CA 1
ATOM 697 C C . LYS A 1 88 ? -2.279 -17.343 -7.036 1.00 89.19 88 LYS A C 1
ATOM 699 O O . LYS A 1 88 ? -1.382 -17.908 -6.425 1.00 89.19 88 LYS A O 1
ATOM 704 N N . ALA A 1 89 ? -3.015 -17.961 -7.957 1.00 90.50 89 ALA A N 1
ATOM 705 C CA . ALA A 1 89 ? -2.880 -19.394 -8.221 1.00 90.50 89 ALA A CA 1
ATOM 706 C C . ALA A 1 89 ? -1.473 -19.802 -8.700 1.00 90.50 89 ALA A C 1
ATOM 708 O O . ALA A 1 89 ? -0.990 -20.873 -8.340 1.00 90.50 89 ALA A O 1
ATOM 709 N N . ASN A 1 90 ? -0.818 -18.961 -9.507 1.00 88.75 90 ASN A N 1
ATOM 710 C CA . ASN A 1 90 ? 0.450 -19.304 -10.154 1.00 88.75 90 ASN A CA 1
ATOM 711 C C . ASN A 1 90 ? 1.686 -18.741 -9.437 1.00 88.75 90 ASN A C 1
ATOM 713 O O . ASN A 1 90 ? 2.786 -19.230 -9.684 1.00 88.75 90 ASN A O 1
ATOM 717 N N . PHE A 1 91 ? 1.528 -17.708 -8.604 1.00 85.50 91 PHE A N 1
ATOM 718 C CA . PHE A 1 91 ? 2.650 -16.947 -8.043 1.00 85.50 91 PHE A CA 1
ATOM 719 C C . PHE A 1 91 ? 2.443 -16.526 -6.584 1.00 85.50 91 PHE A C 1
ATOM 721 O O . PHE A 1 91 ? 2.987 -15.506 -6.169 1.00 85.50 91 PHE A O 1
ATOM 728 N N . GLU A 1 92 ? 1.679 -17.281 -5.789 1.00 83.62 92 GLU A N 1
ATOM 729 C CA . GLU A 1 92 ? 1.412 -16.968 -4.373 1.00 83.62 92 GLU A CA 1
ATOM 730 C C . GLU A 1 92 ? 2.680 -16.620 -3.569 1.00 83.62 92 GLU A C 1
ATOM 732 O O . GLU A 1 92 ? 2.671 -15.683 -2.775 1.00 83.62 92 GLU A O 1
ATOM 737 N N . ASP A 1 93 ? 3.792 -17.313 -3.830 1.00 78.44 93 ASP A N 1
ATOM 738 C CA . ASP A 1 93 ? 5.096 -17.126 -3.181 1.00 78.44 93 ASP A CA 1
ATOM 739 C C . ASP A 1 93 ? 5.849 -15.859 -3.623 1.00 78.44 93 ASP A C 1
ATOM 741 O O . ASP A 1 93 ? 6.774 -15.413 -2.941 1.00 78.44 93 ASP A O 1
ATOM 745 N N . ARG A 1 94 ? 5.471 -15.280 -4.767 1.00 73.62 94 ARG A N 1
ATOM 746 C CA . ARG A 1 94 ? 6.094 -14.084 -5.363 1.00 73.62 94 ARG A CA 1
ATOM 747 C C . ARG A 1 94 ? 5.166 -12.881 -5.422 1.00 73.62 94 ARG A C 1
ATOM 749 O O . ARG A 1 94 ? 5.598 -11.791 -5.811 1.00 73.62 94 ARG A O 1
ATOM 756 N N . LEU A 1 95 ? 3.905 -13.060 -5.041 1.00 74.75 95 LEU A N 1
ATOM 757 C CA . LEU A 1 95 ? 2.953 -11.976 -4.918 1.00 74.75 95 LEU A CA 1
ATOM 758 C C . LEU A 1 95 ? 3.515 -10.922 -3.952 1.00 74.75 95 LEU A C 1
ATOM 760 O O . LEU A 1 95 ? 3.910 -11.219 -2.827 1.00 74.75 95 LEU A O 1
ATOM 764 N N . GLY A 1 96 ? 3.598 -9.683 -4.439 1.00 70.31 96 GLY A N 1
ATOM 765 C CA . GLY A 1 96 ? 4.098 -8.544 -3.678 1.00 70.31 96 GLY A CA 1
ATOM 766 C C . GLY A 1 96 ? 5.616 -8.384 -3.596 1.00 70.31 96 GLY A C 1
ATOM 767 O O . GLY A 1 96 ? 6.087 -7.394 -3.033 1.00 70.31 96 GLY A O 1
ATOM 768 N N . LEU A 1 97 ? 6.380 -9.304 -4.196 1.00 75.69 97 LEU A N 1
ATOM 769 C CA . LEU A 1 97 ? 7.741 -9.021 -4.663 1.00 75.69 97 LEU A CA 1
ATOM 770 C C . LEU A 1 97 ? 7.714 -8.382 -6.054 1.00 75.69 97 LEU A C 1
ATOM 772 O O . LEU A 1 97 ? 8.564 -7.558 -6.377 1.00 75.69 97 LEU A O 1
ATOM 776 N N . TRP A 1 98 ? 6.746 -8.775 -6.881 1.00 81.88 98 TRP A N 1
ATOM 777 C CA . TRP A 1 98 ? 6.559 -8.264 -8.237 1.00 81.88 98 TRP A CA 1
ATOM 778 C C . TRP A 1 98 ? 5.336 -7.369 -8.321 1.00 81.88 98 TRP A C 1
ATOM 780 O O . TRP A 1 98 ? 4.410 -7.504 -7.523 1.00 81.88 98 TRP A O 1
ATOM 790 N N . LEU A 1 99 ? 5.330 -6.486 -9.320 1.00 83.69 99 LEU A N 1
ATOM 791 C CA . LEU A 1 99 ? 4.205 -5.588 -9.548 1.00 83.69 99 LEU A CA 1
ATOM 792 C C . LEU A 1 99 ? 2.954 -6.386 -9.917 1.00 83.69 99 LEU A C 1
ATOM 794 O O . LEU A 1 99 ? 2.989 -7.248 -10.801 1.00 83.69 99 LEU A O 1
ATOM 798 N N . THR A 1 100 ? 1.833 -6.044 -9.298 1.00 88.06 100 THR A N 1
ATOM 799 C CA . THR A 1 100 ? 0.527 -6.639 -9.583 1.00 88.06 100 THR A CA 1
ATOM 800 C C . THR A 1 100 ? -0.550 -5.565 -9.639 1.00 88.06 100 THR A C 1
ATOM 802 O O . THR A 1 100 ? -0.414 -4.466 -9.098 1.00 88.06 100 THR A O 1
ATOM 805 N N . ARG A 1 101 ? -1.692 -5.883 -10.255 1.00 89.38 101 ARG A N 1
ATOM 806 C CA . ARG A 1 101 ? -2.845 -4.970 -10.239 1.00 89.38 101 ARG A CA 1
ATOM 807 C C . ARG A 1 101 ? -3.428 -4.743 -8.835 1.00 89.38 101 ARG A C 1
ATOM 809 O O . ARG A 1 101 ? -4.223 -3.820 -8.673 1.00 89.38 101 ARG A O 1
ATOM 816 N N . PHE A 1 102 ? -3.028 -5.537 -7.839 1.00 88.88 102 PHE A N 1
ATOM 817 C CA . PHE A 1 102 ? -3.514 -5.477 -6.459 1.00 88.88 102 PHE A CA 1
ATOM 818 C C . PHE A 1 102 ? -2.610 -4.675 -5.511 1.00 88.88 102 PHE A C 1
ATOM 820 O O . PHE A 1 102 ? -2.995 -4.462 -4.364 1.00 88.88 102 PHE A O 1
ATOM 827 N N . ASP A 1 103 ? -1.443 -4.200 -5.967 1.00 83.50 103 ASP A N 1
ATOM 828 C CA . ASP A 1 103 ? -0.389 -3.649 -5.097 1.00 83.50 103 ASP A CA 1
ATOM 829 C C . ASP A 1 103 ? -0.883 -2.562 -4.137 1.00 83.50 103 ASP A C 1
ATOM 831 O O . ASP A 1 103 ? -0.544 -2.561 -2.960 1.00 83.50 103 ASP A O 1
ATOM 835 N N . VAL A 1 104 ? -1.708 -1.631 -4.614 1.00 85.56 104 VAL A N 1
ATOM 836 C CA . VAL A 1 104 ? -2.159 -0.492 -3.800 1.00 85.56 104 VAL A CA 1
ATOM 837 C C . VAL A 1 104 ? -3.115 -0.928 -2.698 1.00 85.56 104 VAL A C 1
ATOM 839 O O . VAL A 1 104 ? -2.984 -0.516 -1.545 1.00 85.56 104 VAL A O 1
ATOM 842 N N . SER A 1 105 ? -4.084 -1.765 -3.054 1.00 89.00 105 SER A N 1
ATOM 843 C CA . SER A 1 105 ? -5.092 -2.266 -2.126 1.00 89.00 105 SER A CA 1
ATO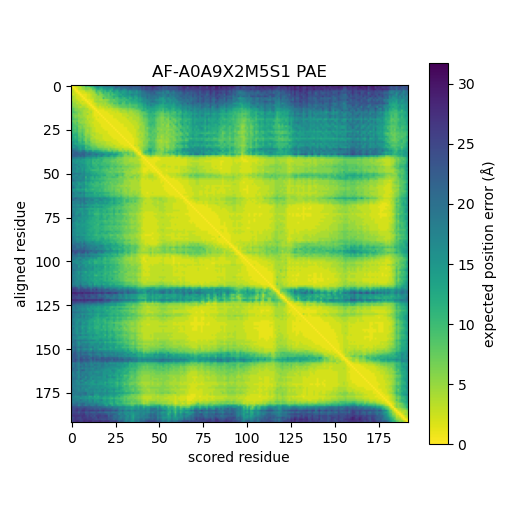M 844 C C . SER A 1 105 ? -4.446 -3.185 -1.102 1.00 89.00 105 SER A C 1
ATOM 846 O O . SER A 1 105 ? -4.693 -3.043 0.094 1.00 89.00 105 SER A O 1
ATOM 848 N N . ASN A 1 106 ? -3.542 -4.055 -1.552 1.00 87.31 106 ASN A N 1
ATOM 849 C CA . ASN A 1 106 ? -2.814 -4.960 -0.677 1.00 87.31 106 ASN A CA 1
ATOM 850 C C . ASN A 1 106 ? -1.896 -4.194 0.268 1.00 87.31 106 ASN A C 1
ATOM 852 O O . ASN A 1 106 ? -1.868 -4.517 1.449 1.00 87.31 106 ASN A O 1
ATOM 856 N N . HIS A 1 107 ? -1.258 -3.112 -0.176 1.00 86.00 107 HIS A N 1
ATOM 857 C CA . HIS A 1 107 ? -0.500 -2.234 0.711 1.00 86.00 107 HIS A CA 1
ATOM 858 C C . HIS A 1 107 ? -1.366 -1.666 1.838 1.00 86.00 107 HIS A C 1
ATOM 860 O O . HIS A 1 107 ? -0.985 -1.745 3.007 1.00 86.00 107 HIS A O 1
ATOM 866 N N . LEU A 1 108 ? -2.549 -1.131 1.528 1.00 89.94 108 LEU A N 1
ATOM 867 C CA . LEU A 1 108 ? -3.452 -0.581 2.544 1.00 89.94 108 LEU A CA 1
ATOM 868 C C . LEU A 1 108 ? -3.927 -1.651 3.540 1.00 89.94 108 LEU A C 1
ATOM 870 O O . LEU A 1 108 ? -3.965 -1.400 4.747 1.00 89.94 108 LEU A O 1
ATOM 874 N N . ILE A 1 109 ? -4.252 -2.846 3.048 1.00 91.06 109 ILE A N 1
ATOM 875 C CA . ILE A 1 109 ? -4.719 -3.976 3.862 1.00 91.06 109 ILE A CA 1
ATOM 876 C C . ILE A 1 109 ? -3.594 -4.532 4.734 1.00 91.06 109 ILE A C 1
ATOM 878 O O . ILE A 1 109 ? -3.768 -4.722 5.939 1.00 91.06 109 ILE A O 1
ATOM 882 N N . ASN A 1 110 ? -2.420 -4.741 4.153 1.00 88.25 110 ASN A N 1
ATOM 883 C CA . ASN A 1 110 ? -1.253 -5.237 4.863 1.00 88.25 110 ASN A CA 1
ATOM 884 C C . ASN A 1 110 ? -0.776 -4.249 5.906 1.00 88.25 110 ASN A C 1
ATOM 886 O O . ASN A 1 110 ? -0.423 -4.656 7.009 1.00 88.25 110 ASN A O 1
ATOM 890 N N . TYR A 1 111 ? -0.826 -2.954 5.604 1.00 89.25 111 TYR A N 1
ATOM 891 C CA . TYR A 1 111 ? -0.566 -1.936 6.603 1.00 89.25 111 TYR A CA 1
ATOM 892 C C . TYR A 1 111 ? -1.574 -2.025 7.753 1.00 89.25 111 TYR A C 1
ATOM 894 O O . TYR A 1 111 ? -1.163 -1.986 8.908 1.00 89.25 111 TYR A O 1
ATOM 902 N N . ALA A 1 112 ? -2.870 -2.204 7.472 1.00 92.25 112 ALA A N 1
ATOM 903 C CA . ALA A 1 112 ? -3.884 -2.358 8.517 1.00 92.25 112 ALA A CA 1
ATOM 904 C C . ALA A 1 112 ? -3.621 -3.577 9.420 1.00 92.25 112 ALA A C 1
ATOM 906 O O . ALA A 1 112 ? -3.851 -3.495 10.628 1.00 92.25 112 ALA A O 1
ATOM 907 N N . ASN A 1 113 ? -3.113 -4.684 8.873 1.00 91.50 113 ASN A N 1
ATOM 908 C CA . ASN A 1 113 ? -2.855 -5.901 9.644 1.00 91.50 113 ASN A CA 1
ATOM 909 C C . ASN A 1 113 ? -1.485 -5.918 10.346 1.00 91.50 113 ASN A C 1
ATOM 911 O O . ASN A 1 113 ? -1.384 -6.267 11.519 1.00 91.50 113 ASN A O 1
ATOM 915 N N . TYR A 1 114 ? -0.425 -5.559 9.624 1.00 86.88 114 TYR A N 1
ATOM 916 C CA . TYR A 1 114 ? 0.966 -5.772 10.033 1.00 86.88 114 TYR A CA 1
ATOM 917 C C . TYR A 1 114 ? 1.702 -4.491 10.444 1.00 86.88 114 TYR A C 1
ATOM 919 O O . TYR A 1 114 ? 2.779 -4.575 11.035 1.00 86.88 114 TYR A O 1
ATOM 927 N N . GLY A 1 115 ? 1.154 -3.313 10.140 1.00 85.19 115 GLY A N 1
ATOM 928 C CA . GLY A 1 115 ? 1.801 -2.031 10.403 1.00 85.19 115 GLY A CA 1
ATOM 929 C C . GLY A 1 115 ? 2.899 -1.673 9.398 1.00 85.19 115 GLY A C 1
ATOM 930 O O . GLY A 1 115 ? 2.890 -2.082 8.235 1.00 85.19 115 GLY A O 1
ATOM 931 N N . LYS A 1 116 ? 3.835 -0.822 9.830 1.00 76.81 116 LYS A N 1
ATOM 932 C CA . LYS A 1 116 ? 4.876 -0.231 8.973 1.00 76.81 116 LYS A CA 1
ATOM 933 C C . LYS A 1 116 ? 5.828 -1.299 8.402 1.00 76.81 116 LYS A C 1
ATOM 935 O O . LYS A 1 116 ? 6.101 -2.308 9.040 1.00 76.81 116 LYS A O 1
ATOM 940 N N . GLU A 1 117 ? 6.393 -1.025 7.221 1.00 65.38 117 GLU A N 1
ATOM 941 C CA . GLU A 1 117 ? 7.451 -1.819 6.554 1.00 65.38 117 GLU A CA 1
ATOM 942 C C . GLU A 1 117 ? 7.002 -3.154 5.936 1.00 65.38 117 GLU A C 1
ATOM 944 O O . GLU A 1 117 ? 7.816 -3.869 5.353 1.00 65.38 117 GLU A O 1
ATOM 949 N N . LYS A 1 118 ? 5.712 -3.497 6.009 1.00 64.62 118 LYS A N 1
ATOM 950 C CA . LYS A 1 118 ? 5.171 -4.770 5.507 1.00 64.62 118 LYS A CA 1
ATOM 951 C C . LYS A 1 118 ? 4.320 -4.573 4.257 1.00 64.62 118 LYS A C 1
ATOM 953 O O . LYS A 1 118 ? 3.158 -4.950 4.213 1.00 64.62 118 LYS A O 1
ATOM 958 N N . PHE A 1 119 ? 4.925 -3.933 3.260 1.00 60.66 119 PHE A N 1
ATOM 959 C CA . PHE A 1 119 ? 4.201 -3.243 2.197 1.00 60.66 119 PHE A CA 1
ATOM 960 C C . PHE A 1 119 ? 3.430 -4.163 1.252 1.00 60.66 119 PHE A C 1
ATOM 962 O O . PHE A 1 119 ? 2.252 -3.922 1.068 1.00 60.66 119 PHE A O 1
ATOM 969 N N . ASN A 1 120 ? 4.021 -5.238 0.726 1.00 60.44 120 ASN A N 1
ATOM 970 C CA . ASN A 1 120 ? 3.299 -6.153 -0.174 1.00 60.44 120 ASN A CA 1
ATOM 971 C C . ASN A 1 120 ? 3.656 -7.638 0.004 1.00 60.44 120 ASN A C 1
ATOM 973 O O . ASN A 1 120 ? 2.990 -8.486 -0.556 1.00 60.44 120 ASN A O 1
ATOM 977 N N . ILE A 1 121 ? 4.652 -7.995 0.816 1.00 60.06 121 ILE A N 1
ATOM 978 C CA . ILE A 1 121 ? 5.170 -9.377 0.902 1.00 60.06 121 ILE A CA 1
ATOM 979 C C . ILE A 1 121 ? 4.232 -10.401 1.567 1.00 60.06 121 ILE A C 1
ATOM 981 O O . ILE A 1 121 ? 4.518 -11.594 1.547 1.00 60.06 121 ILE A O 1
ATOM 985 N N . TYR A 1 122 ? 3.155 -9.954 2.213 1.00 65.56 122 TYR A N 1
ATOM 986 C CA . TYR A 1 122 ? 2.194 -10.829 2.882 1.00 65.56 122 TYR A CA 1
ATOM 987 C C . TYR A 1 122 ? 0.864 -10.674 2.160 1.00 65.56 122 TYR A C 1
ATOM 989 O O . TYR A 1 122 ? 0.276 -9.610 2.206 1.00 65.56 122 TYR A O 1
ATOM 997 N N . MET A 1 123 ? 0.424 -11.683 1.416 1.00 65.50 123 MET A N 1
ATOM 998 C CA . MET A 1 123 ? -0.647 -11.511 0.419 1.00 65.50 123 MET A CA 1
ATOM 999 C C . MET A 1 123 ? -1.907 -12.313 0.759 1.00 65.50 123 MET A C 1
ATOM 1001 O O . MET A 1 123 ? -2.665 -12.695 -0.123 1.00 65.50 123 MET A O 1
ATOM 1005 N N . GLY A 1 124 ? -2.155 -12.571 2.043 1.00 72.25 124 GLY A N 1
ATOM 1006 C CA . GLY A 1 124 ? -3.461 -13.052 2.496 1.00 72.25 124 GLY A CA 1
ATOM 1007 C C . GLY A 1 124 ? -4.463 -11.899 2.510 1.00 72.25 124 GLY A C 1
ATOM 1008 O O . GLY A 1 124 ? -4.154 -10.844 3.049 1.00 72.25 124 GLY A O 1
ATOM 1009 N N . LEU A 1 125 ? -5.645 -12.080 1.916 1.00 84.25 125 LEU A N 1
ATOM 1010 C CA . LEU A 1 125 ? -6.797 -11.177 2.087 1.00 84.25 125 LEU A CA 1
ATOM 1011 C C . LEU A 1 125 ? -7.919 -11.850 2.897 1.00 84.25 125 LEU A C 1
ATOM 1013 O O . LEU A 1 125 ? -9.084 -11.472 2.819 1.00 84.25 125 LEU A O 1
ATOM 1017 N N . ASP A 1 126 ? -7.578 -12.877 3.667 1.00 86.25 126 ASP A N 1
ATOM 1018 C CA . ASP A 1 126 ? -8.462 -13.671 4.520 1.00 86.25 126 ASP A CA 1
ATOM 1019 C C . ASP A 1 126 ? -8.540 -13.114 5.951 1.00 86.25 126 ASP A C 1
ATOM 1021 O O . ASP A 1 126 ? -8.587 -13.851 6.934 1.00 86.25 126 ASP A O 1
ATOM 1025 N N . PHE A 1 127 ? -8.565 -11.787 6.083 1.00 91.19 127 PHE A N 1
ATOM 1026 C CA . PHE A 1 127 ? -8.646 -11.129 7.383 1.00 91.19 127 PHE A CA 1
ATOM 1027 C C . PHE A 1 127 ? -10.089 -10.867 7.813 1.00 91.19 127 PHE A C 1
ATOM 1029 O O . PHE A 1 127 ? -10.906 -10.366 7.041 1.00 91.19 127 PHE A O 1
ATOM 1036 N N . ASP A 1 128 ? -10.383 -11.092 9.095 1.00 93.38 128 ASP A N 1
ATOM 1037 C CA . ASP A 1 128 ? -11.707 -10.819 9.665 1.00 93.38 128 ASP A CA 1
ATOM 1038 C C . ASP A 1 128 ? -12.134 -9.352 9.516 1.00 93.38 128 ASP A C 1
ATOM 1040 O O . ASP A 1 128 ? -13.311 -9.077 9.289 1.00 93.38 128 ASP A O 1
ATOM 1044 N N . PHE A 1 129 ? -11.190 -8.406 9.587 1.00 94.88 129 PHE A N 1
ATOM 1045 C CA . PHE A 1 129 ? -11.488 -6.978 9.448 1.00 94.88 129 PHE A CA 1
ATOM 1046 C C . PHE A 1 129 ? -11.881 -6.569 8.019 1.00 94.88 129 PHE A C 1
ATOM 1048 O O . PHE A 1 129 ? -12.369 -5.462 7.833 1.00 94.88 129 PHE A O 1
ATOM 1055 N N . LEU A 1 130 ? -11.690 -7.428 7.010 1.00 95.25 130 LEU A N 1
ATOM 1056 C CA . LEU A 1 130 ? -12.126 -7.162 5.632 1.00 95.25 130 LEU A CA 1
ATOM 1057 C C . LEU A 1 130 ? -13.591 -7.533 5.384 1.00 95.25 130 LEU A C 1
ATOM 1059 O O . LEU A 1 130 ? -14.106 -7.305 4.293 1.00 95.25 130 LEU A O 1
ATOM 1063 N N . LYS A 1 131 ? -14.286 -8.089 6.383 1.00 93.31 131 LYS A N 1
ATOM 1064 C CA . LYS A 1 131 ? -15.707 -8.445 6.264 1.00 93.31 131 LYS A CA 1
ATOM 1065 C C . LYS A 1 131 ? -16.616 -7.222 6.126 1.00 93.31 131 LYS A C 1
ATOM 1067 O O . LYS A 1 131 ? -17.702 -7.359 5.571 1.00 93.31 131 LYS A O 1
ATOM 1072 N N . SER A 1 132 ? -16.186 -6.052 6.601 1.00 95.62 132 SER A N 1
ATOM 1073 C CA . SER A 1 132 ? -16.923 -4.796 6.455 1.00 95.62 132 SER A CA 1
ATOM 1074 C C . SER A 1 132 ? -15.984 -3.607 6.247 1.00 95.62 132 SER A C 1
ATOM 1076 O O . SER A 1 132 ? -14.865 -3.576 6.763 1.00 95.62 132 SER A O 1
ATOM 1078 N N . GLU A 1 133 ? -16.469 -2.583 5.542 1.00 96.62 133 GLU A N 1
ATOM 1079 C CA . GLU A 1 133 ? -15.753 -1.312 5.365 1.00 96.62 133 GLU A CA 1
ATOM 1080 C C . GLU A 1 133 ? -15.394 -0.673 6.715 1.00 96.62 133 GLU A C 1
ATOM 1082 O O . GLU A 1 133 ? -14.281 -0.188 6.939 1.00 96.62 133 GLU A O 1
ATOM 1087 N N . LYS A 1 134 ? -16.347 -0.708 7.649 1.00 96.88 134 LYS A N 1
ATOM 1088 C CA . LYS A 1 134 ? -16.194 -0.140 8.986 1.00 96.88 134 LYS A CA 1
ATOM 1089 C C . LYS A 1 134 ? -15.057 -0.811 9.756 1.00 96.88 134 LYS A C 1
ATOM 1091 O O . LYS A 1 134 ? -14.248 -0.110 10.365 1.00 96.88 134 LYS A O 1
ATOM 1096 N N . ASP A 1 135 ? -15.001 -2.140 9.757 1.00 97.44 135 ASP A N 1
ATOM 1097 C CA . ASP A 1 135 ? -13.975 -2.880 10.496 1.00 97.44 135 ASP A CA 1
ATOM 1098 C C . ASP A 1 135 ? -12.597 -2.676 9.877 1.00 97.44 135 ASP A C 1
ATOM 1100 O O . ASP A 1 135 ? -11.632 -2.457 10.613 1.00 97.44 135 ASP A O 1
ATOM 1104 N N . PHE A 1 136 ? -12.519 -2.620 8.545 1.00 97.19 136 PHE A N 1
ATOM 1105 C CA . PHE A 1 136 ? -11.287 -2.299 7.839 1.00 97.19 136 PHE A CA 1
ATOM 1106 C C . PHE A 1 136 ? -10.740 -0.935 8.262 1.00 97.19 136 PHE A C 1
ATOM 1108 O O . PHE A 1 136 ? -9.588 -0.839 8.691 1.00 97.19 136 PHE A O 1
ATOM 1115 N N . TYR A 1 137 ? -11.558 0.122 8.222 1.00 97.88 137 TYR A N 1
ATOM 1116 C CA . TYR A 1 137 ? -11.088 1.455 8.601 1.00 97.88 137 TYR A CA 1
ATOM 1117 C C . TYR A 1 137 ? -10.815 1.601 10.097 1.00 97.88 137 TYR A C 1
ATOM 1119 O O . TYR A 1 137 ? -9.898 2.335 10.473 1.00 97.88 137 TYR A O 1
ATOM 1127 N N . ASN A 1 138 ? -11.550 0.894 10.958 1.00 97.38 138 ASN A N 1
ATOM 1128 C CA . ASN A 1 138 ? -11.249 0.851 12.387 1.00 97.38 138 ASN A CA 1
ATOM 1129 C C . ASN A 1 138 ? -9.892 0.191 12.645 1.00 97.38 138 ASN A C 1
ATOM 1131 O O . ASN A 1 138 ? -9.079 0.742 13.389 1.00 97.38 138 ASN A O 1
ATOM 1135 N N . GLN A 1 139 ? -9.627 -0.946 11.998 1.00 97.12 139 GLN A N 1
ATOM 1136 C CA . GLN A 1 139 ? -8.352 -1.645 12.098 1.00 97.12 139 GLN A CA 1
ATOM 1137 C C . GLN A 1 139 ? -7.214 -0.789 11.532 1.00 97.12 139 GLN A C 1
ATOM 1139 O O . GLN A 1 139 ? -6.201 -0.609 12.199 1.00 97.12 139 GLN A O 1
ATOM 1144 N N . TYR A 1 140 ? -7.403 -0.170 10.364 1.00 95.75 140 TYR A N 1
ATOM 1145 C CA . TYR A 1 140 ? -6.420 0.732 9.765 1.00 95.75 140 TYR A CA 1
ATOM 1146 C C . TYR A 1 140 ? -6.063 1.887 10.711 1.00 95.75 140 TYR A C 1
ATOM 1148 O O . TYR A 1 140 ? -4.891 2.115 11.011 1.00 95.75 140 TYR A O 1
ATOM 1156 N N . LYS A 1 141 ? -7.067 2.604 11.236 1.00 96.88 141 LYS A N 1
ATOM 1157 C CA . LYS A 1 141 ? -6.864 3.726 12.169 1.00 96.88 141 LYS A CA 1
ATOM 1158 C C . LYS A 1 141 ? -6.190 3.278 13.462 1.00 96.88 141 LYS A C 1
ATOM 1160 O O . LYS A 1 141 ? -5.298 3.971 13.948 1.00 96.88 141 LYS A O 1
ATOM 1165 N N . LYS A 1 142 ? -6.584 2.124 14.006 1.00 96.38 142 LYS A N 1
ATOM 1166 C CA . LYS A 1 142 ? -5.932 1.525 15.175 1.00 96.38 142 LYS A CA 1
ATOM 1167 C C . LYS A 1 142 ? -4.448 1.292 14.901 1.00 96.38 142 LYS A C 1
ATOM 1169 O O . LYS A 1 142 ? -3.618 1.771 15.665 1.00 96.38 142 LYS A O 1
ATOM 1174 N N . THR A 1 143 ? -4.115 0.669 13.777 1.00 95.31 143 THR A N 1
ATOM 1175 C CA . THR A 1 143 ? -2.725 0.386 13.415 1.00 95.31 143 THR A CA 1
ATOM 1176 C C . THR A 1 143 ? -1.900 1.657 13.211 1.00 95.31 143 THR A C 1
ATOM 1178 O O . THR A 1 143 ? -0.754 1.710 13.655 1.00 95.31 143 THR A O 1
ATOM 1181 N N . VAL A 1 144 ? -2.478 2.728 12.648 1.00 94.56 144 VAL A N 1
ATOM 1182 C CA . VAL A 1 144 ? -1.810 4.044 12.596 1.00 94.56 144 VAL A CA 1
ATOM 1183 C C . VAL A 1 144 ? -1.481 4.552 14.005 1.00 94.56 144 VAL A C 1
ATOM 1185 O O . VAL A 1 144 ? -0.355 4.987 14.253 1.00 94.56 144 VAL A O 1
ATOM 1188 N N . LYS A 1 145 ? -2.440 4.503 14.940 1.00 94.56 145 LYS A N 1
ATOM 1189 C CA . LYS A 1 145 ? -2.234 4.962 16.326 1.00 94.56 145 LYS A CA 1
ATOM 1190 C C . LYS A 1 145 ? -1.168 4.130 17.038 1.00 94.56 145 LYS A C 1
ATOM 1192 O O . LYS A 1 145 ? -0.255 4.703 17.633 1.00 94.56 145 LYS A O 1
ATOM 1197 N N . ASP A 1 146 ? -1.251 2.806 16.921 1.00 92.94 146 ASP A N 1
ATOM 1198 C CA . ASP A 1 146 ? -0.309 1.863 17.529 1.00 92.94 146 ASP A CA 1
ATOM 1199 C C . ASP A 1 146 ? 1.114 2.092 16.999 1.00 92.94 146 ASP A C 1
ATOM 1201 O O . ASP A 1 146 ? 2.065 2.181 17.781 1.00 92.94 146 ASP A O 1
ATOM 1205 N N . GLN A 1 147 ? 1.263 2.291 15.685 1.00 90.75 147 GLN A N 1
ATOM 1206 C CA . GLN A 1 147 ? 2.551 2.581 15.058 1.00 90.75 147 GLN A CA 1
ATOM 1207 C C . GLN A 1 147 ? 3.143 3.909 15.540 1.00 90.75 147 GLN A C 1
ATOM 1209 O O . GLN A 1 147 ? 4.327 3.966 15.870 1.00 90.75 147 GLN A O 1
ATOM 1214 N N . ILE A 1 148 ? 2.344 4.980 15.595 1.00 90.56 148 ILE A N 1
ATOM 1215 C CA . ILE A 1 148 ? 2.828 6.286 16.062 1.00 90.56 148 ILE A CA 1
ATOM 1216 C C . ILE A 1 148 ? 3.246 6.207 17.531 1.00 90.56 148 ILE A C 1
ATOM 1218 O O . ILE A 1 148 ? 4.287 6.753 17.903 1.00 90.56 148 ILE A O 1
ATOM 1222 N N . LEU A 1 149 ? 2.473 5.509 18.368 1.00 88.94 149 LEU A N 1
ATOM 1223 C CA . LEU A 1 149 ? 2.822 5.306 19.768 1.00 88.94 149 LEU A CA 1
ATOM 1224 C C . LEU A 1 149 ? 4.134 4.524 19.896 1.00 88.94 149 LEU A C 1
ATOM 1226 O O . LEU A 1 149 ? 5.029 4.954 20.623 1.00 88.94 149 LEU A O 1
ATOM 1230 N N . TYR A 1 150 ? 4.282 3.428 19.158 1.00 88.12 150 TYR A N 1
ATOM 1231 C CA . TYR A 1 150 ? 5.502 2.627 19.131 1.00 88.12 150 TYR A CA 1
ATOM 1232 C C . TYR A 1 150 ? 6.727 3.433 18.675 1.00 88.12 150 TYR A C 1
ATOM 1234 O O . TYR A 1 150 ? 7.759 3.427 19.348 1.00 88.12 150 TYR A O 1
ATOM 1242 N N . ASP A 1 151 ? 6.613 4.187 17.580 1.00 86.94 151 ASP A N 1
ATOM 1243 C CA . ASP A 1 151 ? 7.702 5.032 17.086 1.00 86.94 151 ASP A CA 1
ATOM 1244 C C . ASP A 1 151 ? 8.043 6.140 18.094 1.00 86.94 151 ASP A C 1
ATOM 1246 O O . ASP A 1 151 ? 9.219 6.415 18.334 1.00 86.94 151 ASP A O 1
ATOM 1250 N N . SER A 1 152 ? 7.044 6.714 18.774 1.00 86.69 152 SER A N 1
ATOM 1251 C CA . SER A 1 152 ? 7.269 7.724 19.815 1.00 86.69 152 SER A CA 1
ATOM 1252 C C . SER A 1 152 ? 8.071 7.205 21.012 1.00 86.69 152 SER A C 1
ATOM 1254 O O . SER A 1 152 ? 8.819 7.966 21.625 1.00 86.69 152 SER A O 1
ATOM 1256 N N . GLN A 1 153 ? 7.967 5.910 21.331 1.00 83.88 153 GLN A N 1
ATOM 1257 C CA . GLN A 1 153 ? 8.742 5.282 22.406 1.00 83.88 153 GLN A CA 1
ATOM 1258 C C . GLN A 1 153 ? 10.230 5.149 22.061 1.00 83.88 153 GLN A C 1
ATOM 1260 O O . GLN A 1 153 ? 11.055 5.073 22.971 1.00 83.88 153 GLN A O 1
ATOM 1265 N N . LYS A 1 154 ? 10.573 5.138 20.767 1.00 84.81 154 LYS A N 1
ATOM 1266 C CA . LYS A 1 154 ? 11.952 5.062 20.263 1.00 84.81 154 LYS A CA 1
ATOM 1267 C C . LYS A 1 154 ? 12.619 6.427 20.108 1.00 84.81 154 LYS A C 1
ATOM 1269 O O . LYS A 1 154 ? 13.833 6.493 19.920 1.00 84.81 154 LYS A O 1
ATOM 1274 N N . LEU A 1 155 ? 11.849 7.513 20.148 1.00 81.94 155 LEU A N 1
ATOM 1275 C CA . LEU A 1 155 ? 12.383 8.863 20.023 1.00 81.94 155 LEU A CA 1
ATOM 1276 C C . LEU A 1 155 ? 13.075 9.303 21.317 1.00 81.94 155 LEU A C 1
ATOM 1278 O O . LEU A 1 155 ? 12.620 9.032 22.427 1.00 81.94 155 LEU A O 1
ATOM 1282 N N . TRP A 1 156 ? 14.156 10.068 21.157 1.00 79.94 156 TRP A N 1
ATOM 1283 C CA . TRP A 1 156 ? 14.852 10.730 22.265 1.00 79.94 156 TRP A CA 1
ATOM 1284 C C . TRP A 1 156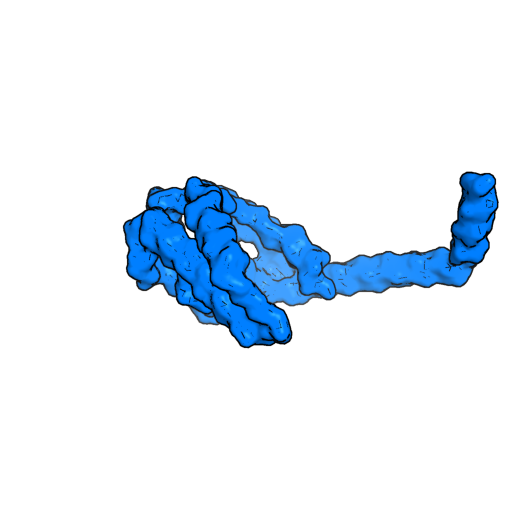 ? 13.971 11.766 22.986 1.00 79.94 156 TRP A C 1
ATOM 1286 O O . TRP A 1 156 ? 14.196 12.053 24.159 1.00 79.94 156 TRP A O 1
ATOM 1296 N N . PHE A 1 157 ? 12.935 12.281 22.314 1.00 76.88 157 PHE A N 1
ATOM 1297 C CA . PHE A 1 157 ? 11.845 13.049 22.911 1.00 76.88 157 PHE A CA 1
ATOM 1298 C C . PHE A 1 157 ? 10.525 12.293 22.736 1.00 76.88 157 PHE A C 1
ATOM 1300 O O . PHE A 1 157 ? 10.145 11.931 21.625 1.00 76.88 157 PHE A O 1
ATOM 1307 N N . LYS A 1 158 ? 9.802 12.071 23.833 1.00 84.19 158 LYS A N 1
ATOM 1308 C CA . LYS A 1 158 ? 8.491 11.414 23.797 1.00 84.19 158 LYS A CA 1
ATOM 1309 C C . LYS A 1 158 ? 7.393 12.432 23.514 1.00 84.19 158 LYS A C 1
ATOM 1311 O O . LYS A 1 158 ? 7.487 13.593 23.920 1.00 84.19 158 LYS A O 1
ATOM 1316 N N . TYR A 1 159 ? 6.331 12.001 22.843 1.00 87.12 159 TYR A N 1
ATOM 1317 C CA . TYR A 1 159 ? 5.126 12.816 22.742 1.00 87.12 159 TYR A CA 1
ATOM 1318 C C . TYR A 1 159 ? 4.470 12.954 24.118 1.00 87.12 159 TYR A C 1
ATOM 1320 O O . TYR A 1 159 ? 4.386 11.989 24.871 1.00 87.12 159 TYR A O 1
ATOM 1328 N N . SER A 1 160 ? 4.021 14.165 24.447 1.00 89.88 160 SER A N 1
ATOM 1329 C CA . SER A 1 160 ? 3.167 14.393 25.611 1.00 89.88 160 SER A CA 1
ATOM 1330 C C . SER A 1 160 ? 1.758 13.858 25.358 1.00 89.88 160 SER A C 1
ATOM 1332 O O . SER A 1 160 ? 1.347 13.719 24.204 1.00 89.88 160 SER A O 1
ATOM 1334 N N . ASP A 1 161 ? 0.978 13.660 26.419 1.00 91.06 161 ASP A N 1
ATOM 1335 C CA . ASP A 1 161 ? -0.413 13.194 26.311 1.00 91.06 161 ASP A CA 1
ATOM 1336 C C . ASP A 1 161 ? -1.253 14.098 25.400 1.00 91.06 161 ASP A C 1
ATOM 1338 O O . ASP A 1 161 ? -1.979 13.620 24.534 1.00 91.06 161 ASP A O 1
ATOM 1342 N N . LYS A 1 162 ? -1.053 15.419 25.489 1.00 94.44 162 LYS A N 1
ATOM 1343 C CA . LYS A 1 162 ? -1.711 16.402 24.615 1.00 94.44 162 LYS A CA 1
ATOM 1344 C C . LYS A 1 162 ? -1.338 16.236 23.137 1.00 94.44 162 LYS A C 1
ATOM 1346 O O . LYS A 1 162 ? -2.142 16.539 22.256 1.00 94.44 162 LYS A O 1
ATOM 1351 N N . ASN A 1 163 ? -0.110 15.807 22.841 1.00 91.88 163 ASN A N 1
ATOM 1352 C CA . ASN A 1 163 ? 0.296 15.511 21.467 1.00 91.88 163 ASN A CA 1
ATOM 1353 C C . ASN A 1 163 ? -0.360 14.215 20.981 1.00 91.88 163 ASN A C 1
ATOM 1355 O O . ASN A 1 163 ? -0.853 14.190 19.856 1.00 91.88 163 ASN A O 1
ATOM 1359 N N . ILE A 1 164 ? -0.411 13.181 21.826 1.00 92.56 164 ILE A N 1
ATOM 1360 C CA . ILE A 1 164 ? -1.072 11.907 21.512 1.00 92.56 164 ILE A CA 1
ATOM 1361 C C . ILE A 1 164 ? -2.573 12.103 21.276 1.00 92.56 164 ILE A C 1
ATOM 1363 O O . ILE A 1 164 ? -3.102 11.592 20.295 1.00 92.56 164 ILE A O 1
ATOM 1367 N N . GLU A 1 165 ? -3.250 12.903 22.098 1.00 95.06 165 GLU A N 1
ATOM 1368 C CA . GLU A 1 165 ? -4.669 13.235 21.928 1.00 95.06 165 GLU A CA 1
ATOM 1369 C C . GLU A 1 165 ? -4.938 13.895 20.567 1.00 95.06 165 GLU A C 1
ATOM 1371 O O . GLU A 1 165 ? -5.781 13.428 19.802 1.00 95.06 165 GLU A O 1
ATOM 1376 N N . LYS A 1 166 ? -4.142 14.909 20.201 1.00 95.19 166 LYS A N 1
ATOM 1377 C CA . LYS A 1 166 ? -4.234 15.565 18.886 1.00 95.19 166 LYS A CA 1
ATOM 1378 C C . LYS A 1 166 ? -3.939 14.621 17.723 1.00 95.19 166 LYS A C 1
ATOM 1380 O O . LYS A 1 166 ? -4.502 14.778 16.642 1.00 95.19 166 LYS A O 1
ATOM 1385 N N . ILE A 1 167 ? -3.006 13.688 17.901 1.00 93.50 167 ILE A N 1
ATOM 1386 C CA . ILE A 1 167 ? -2.701 12.669 16.894 1.00 93.50 167 ILE A CA 1
ATOM 1387 C C . ILE A 1 167 ? -3.910 11.750 16.723 1.00 93.50 167 ILE A C 1
ATOM 1389 O O . ILE A 1 167 ? -4.343 11.540 15.594 1.00 93.50 167 ILE A O 1
ATOM 1393 N N . ASN A 1 168 ? -4.486 11.263 17.821 1.00 95.62 168 ASN A N 1
ATOM 1394 C CA . ASN A 1 168 ? -5.654 10.392 17.788 1.00 95.62 168 ASN A CA 1
ATOM 1395 C C . ASN A 1 168 ? -6.836 11.065 17.090 1.00 95.62 168 ASN A C 1
ATOM 1397 O O . ASN A 1 168 ? -7.408 10.465 16.185 1.00 95.62 168 ASN A O 1
ATOM 1401 N N . GLU A 1 169 ? -7.122 12.327 17.419 1.00 96.88 169 GLU A N 1
ATOM 1402 C CA . GLU A 1 169 ? -8.163 13.121 16.759 1.00 96.88 169 GLU A CA 1
ATOM 1403 C C . GLU A 1 169 ? -7.923 13.231 15.245 1.00 96.88 169 GLU A C 1
ATOM 1405 O O . GLU A 1 169 ? -8.843 13.065 14.444 1.00 96.88 169 GLU A O 1
ATOM 1410 N N . LYS A 1 170 ? -6.676 13.464 14.816 1.00 96.56 170 LYS A N 1
ATOM 1411 C CA . LYS A 1 170 ? -6.336 13.497 13.386 1.00 96.56 170 LYS A CA 1
ATOM 1412 C C . LYS A 1 170 ? -6.534 12.147 12.707 1.00 96.56 170 LYS A C 1
ATOM 1414 O O . LYS A 1 170 ? -7.007 12.119 11.575 1.00 96.56 170 LYS A O 1
ATOM 1419 N N . VAL A 1 171 ? -6.167 11.052 13.372 1.00 96.38 171 VAL A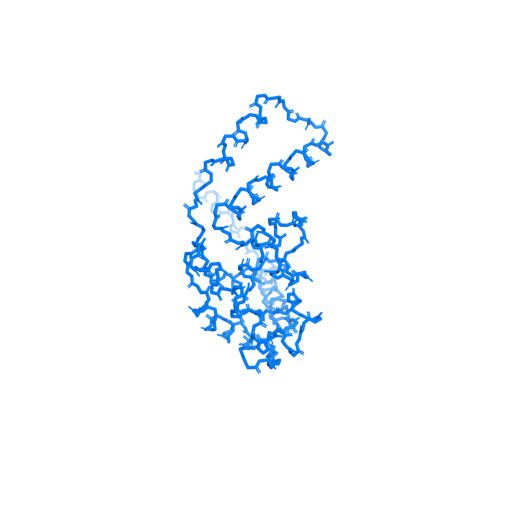 N 1
ATOM 1420 C CA . VAL A 1 171 ? -6.332 9.696 12.835 1.00 96.38 171 VAL A CA 1
ATOM 1421 C C . VAL A 1 171 ? -7.813 9.328 12.724 1.00 96.38 171 VAL A C 1
ATOM 1423 O O . VAL A 1 171 ? -8.244 8.787 11.706 1.00 96.38 171 VAL A O 1
ATOM 1426 N N . ASP A 1 172 ? -8.618 9.681 13.725 1.00 96.38 172 ASP A N 1
ATOM 1427 C CA . ASP A 1 172 ? -10.060 9.427 13.718 1.00 96.38 172 ASP A CA 1
ATOM 1428 C C . ASP A 1 172 ? -10.771 10.189 12.596 1.00 96.38 172 ASP A C 1
ATOM 1430 O O . ASP A 1 172 ? -11.684 9.647 11.968 1.00 96.38 172 ASP A O 1
ATOM 1434 N N . ASN A 1 173 ? -10.269 11.380 12.264 1.00 96.56 173 ASN A N 1
ATOM 1435 C CA . ASN A 1 173 ? -10.762 12.230 11.182 1.00 96.56 173 ASN A CA 1
ATOM 1436 C C . ASN A 1 173 ? -10.122 11.958 9.807 1.00 96.56 173 ASN A C 1
ATOM 1438 O O . ASN A 1 173 ? -10.343 12.732 8.871 1.00 96.56 173 ASN A O 1
ATOM 1442 N N . ILE A 1 174 ? -9.337 10.884 9.642 1.00 94.31 174 ILE A N 1
ATOM 1443 C CA . ILE A 1 174 ? -8.850 10.482 8.314 1.00 94.31 174 ILE A CA 1
ATOM 1444 C C . ILE A 1 174 ? -10.049 10.287 7.379 1.00 94.31 174 ILE A C 1
ATOM 1446 O O . ILE A 1 174 ? -10.994 9.556 7.691 1.00 94.31 174 ILE A O 1
ATOM 1450 N N . LYS A 1 175 ? -9.986 10.942 6.213 1.00 94.88 175 LYS A N 1
ATOM 1451 C CA . LYS A 1 175 ? -11.020 10.851 5.185 1.00 94.88 175 LYS A CA 1
ATOM 1452 C C . LYS A 1 175 ? -11.063 9.431 4.626 1.00 94.88 175 LYS A C 1
ATOM 1454 O O . LYS A 1 175 ? -10.070 8.936 4.102 1.00 94.88 175 LYS A O 1
ATOM 1459 N N . THR A 1 176 ? -12.235 8.827 4.728 1.00 94.38 176 THR A N 1
ATOM 1460 C CA . THR A 1 176 ? -12.568 7.487 4.239 1.00 94.38 176 THR A CA 1
ATOM 1461 C C . THR A 1 176 ? -13.885 7.583 3.455 1.00 94.38 176 THR A C 1
ATOM 1463 O O . THR A 1 176 ? -14.638 8.537 3.691 1.00 94.38 176 THR A O 1
ATOM 1466 N N . PRO A 1 177 ? -14.152 6.677 2.502 1.00 96.25 177 PRO A N 1
ATOM 1467 C CA . PRO A 1 177 ? -13.255 5.627 2.012 1.00 96.25 177 PRO A CA 1
ATOM 1468 C C . PRO A 1 177 ? -12.044 6.151 1.217 1.00 96.25 177 PRO A C 1
ATOM 1470 O O . PRO A 1 177 ? -12.039 7.277 0.709 1.00 96.25 177 PRO A O 1
ATOM 1473 N N . PHE A 1 178 ? -10.979 5.349 1.143 1.00 93.81 178 PHE A N 1
ATOM 1474 C CA . PHE A 1 178 ? -9.778 5.666 0.371 1.00 93.81 178 PHE A CA 1
ATOM 1475 C C . PHE A 1 178 ? -10.030 5.531 -1.127 1.00 93.81 178 PHE A C 1
ATOM 1477 O O . PHE A 1 178 ? -10.812 4.697 -1.570 1.00 93.81 178 PHE A O 1
ATOM 1484 N N . LYS A 1 179 ? -9.334 6.346 -1.924 1.00 91.88 179 LYS A N 1
ATOM 1485 C CA . LYS A 1 179 ? -9.308 6.184 -3.376 1.00 91.88 179 LYS A CA 1
ATOM 1486 C C . LYS A 1 179 ? -8.079 5.370 -3.758 1.00 91.88 179 LYS A C 1
ATOM 1488 O O . LYS A 1 179 ? -6.964 5.752 -3.408 1.00 91.88 179 LYS A O 1
ATOM 1493 N N . VAL A 1 180 ? -8.301 4.299 -4.504 1.00 89.12 180 VAL A N 1
ATOM 1494 C CA . VAL A 1 180 ? -7.268 3.418 -5.037 1.00 89.12 180 VAL A CA 1
ATOM 1495 C C . VAL A 1 180 ? -7.113 3.672 -6.534 1.00 89.12 180 VAL A C 1
ATOM 1497 O O . VAL A 1 180 ? -8.092 3.694 -7.279 1.00 89.12 180 VAL A O 1
ATOM 1500 N N . ASP A 1 181 ? -5.876 3.900 -6.963 1.00 86.00 181 ASP A N 1
ATOM 1501 C CA . ASP A 1 181 ? -5.480 4.097 -8.359 1.00 86.00 181 ASP A CA 1
ATOM 1502 C C . ASP A 1 181 ? -4.006 3.688 -8.509 1.00 86.00 181 ASP A C 1
ATOM 1504 O O . ASP A 1 181 ? -3.270 3.616 -7.523 1.00 86.00 181 ASP A O 1
ATOM 1508 N N . TYR A 1 182 ? -3.551 3.448 -9.734 1.00 81.44 182 TYR A N 1
ATOM 1509 C CA . TYR A 1 182 ? -2.165 3.086 -10.014 1.00 81.44 182 TYR A CA 1
ATOM 1510 C C . TYR A 1 182 ? -1.192 4.232 -9.674 1.00 81.44 182 TYR A C 1
ATOM 1512 O O . TYR A 1 182 ? -1.211 5.282 -10.321 1.00 81.44 182 TYR A O 1
ATOM 1520 N N . TYR A 1 183 ? -0.283 4.015 -8.713 1.00 70.88 183 TYR A N 1
ATOM 1521 C CA . TYR A 1 183 ? 0.715 5.015 -8.283 1.00 70.88 183 TYR A CA 1
ATOM 1522 C C . TYR A 1 183 ? 2.181 4.641 -8.612 1.00 70.88 183 TYR A C 1
ATOM 1524 O O . TYR A 1 183 ? 3.066 5.501 -8.616 1.00 70.88 183 TYR A O 1
ATOM 1532 N N . GLU A 1 184 ? 2.460 3.368 -8.914 1.00 63.75 184 GLU A N 1
ATOM 1533 C CA . GLU A 1 184 ? 3.813 2.776 -9.010 1.00 63.75 184 GLU A CA 1
ATOM 1534 C C . GLU A 1 184 ? 4.672 3.316 -10.172 1.00 63.75 184 GLU A C 1
ATOM 1536 O O . GLU A 1 184 ? 5.903 3.254 -10.132 1.00 63.75 184 GLU A O 1
ATOM 1541 N N . GLY A 1 185 ? 4.050 3.887 -11.210 1.00 54.53 185 GLY A N 1
ATOM 1542 C CA . GLY A 1 185 ? 4.760 4.317 -12.422 1.00 54.53 185 GLY A CA 1
ATOM 1543 C C . GLY A 1 185 ? 5.754 5.463 -12.207 1.00 54.53 185 GLY A C 1
ATOM 1544 O O . GLY A 1 185 ? 6.671 5.620 -13.010 1.00 54.53 185 GLY A O 1
ATOM 1545 N N . ILE A 1 186 ? 5.577 6.254 -11.140 1.00 43.69 186 ILE A N 1
ATOM 1546 C CA . ILE A 1 186 ? 6.460 7.376 -10.774 1.00 43.69 186 ILE A CA 1
ATOM 1547 C C . ILE A 1 186 ? 7.205 7.100 -9.460 1.00 43.69 186 ILE A C 1
ATOM 1549 O O . ILE A 1 186 ? 8.337 7.547 -9.320 1.00 43.69 186 ILE A O 1
ATOM 1553 N N . ASN A 1 187 ? 6.650 6.328 -8.518 1.00 48.78 187 ASN A N 1
ATOM 1554 C CA . ASN A 1 187 ? 7.359 6.019 -7.267 1.00 48.78 187 ASN A CA 1
ATOM 1555 C C . ASN A 1 187 ? 8.687 5.275 -7.503 1.00 48.78 187 ASN A C 1
ATOM 1557 O O . ASN A 1 187 ? 9.665 5.556 -6.817 1.00 48.78 187 ASN A O 1
ATOM 1561 N N . ASN A 1 188 ? 8.786 4.447 -8.547 1.00 47.34 188 ASN A N 1
ATOM 1562 C CA . ASN A 1 188 ? 10.048 3.800 -8.930 1.00 47.34 188 ASN A CA 1
ATOM 1563 C C . ASN A 1 188 ? 11.113 4.757 -9.522 1.00 47.34 188 ASN A C 1
ATOM 1565 O O . ASN A 1 188 ? 12.260 4.351 -9.683 1.00 47.34 188 ASN A O 1
ATOM 1569 N N . LEU A 1 189 ? 10.773 6.022 -9.817 1.00 38.62 189 LEU A N 1
ATOM 1570 C CA . LEU A 1 189 ? 11.749 7.082 -10.137 1.00 38.62 189 LEU A CA 1
ATOM 1571 C C . LEU A 1 189 ? 12.324 7.757 -8.891 1.00 38.62 189 LEU A C 1
ATOM 1573 O O . LEU A 1 189 ? 13.361 8.405 -8.987 1.00 38.62 189 LEU A O 1
ATOM 1577 N N . MET A 1 190 ? 11.618 7.685 -7.759 1.00 35.81 190 MET A N 1
ATOM 1578 C CA . MET A 1 190 ? 11.943 8.462 -6.558 1.00 35.81 190 MET A CA 1
ATOM 1579 C C . MET A 1 190 ? 12.667 7.655 -5.475 1.00 35.81 190 MET A C 1
ATOM 1581 O O . MET A 1 190 ? 13.217 8.258 -4.559 1.00 35.81 190 MET A O 1
ATOM 1585 N N . TYR A 1 191 ? 12.663 6.321 -5.571 1.00 36.34 191 TYR A N 1
ATOM 1586 C CA . TYR A 1 191 ? 13.306 5.412 -4.611 1.00 36.34 191 TYR A CA 1
ATOM 1587 C C . TYR A 1 191 ? 14.570 4.708 -5.155 1.00 36.34 191 TYR A C 1
ATOM 1589 O O . TYR A 1 191 ? 15.018 3.730 -4.560 1.00 36.34 191 TYR A O 1
ATOM 1597 N N . GLN A 1 192 ? 15.153 5.208 -6.254 1.00 37.03 192 GLN A N 1
ATOM 1598 C CA . GLN A 1 192 ? 16.521 4.878 -6.700 1.00 37.03 192 GLN A CA 1
ATOM 1599 C C . GLN A 1 192 ? 17.503 5.954 -6.235 1.00 37.03 192 GLN A C 1
ATOM 1601 O O . GLN A 1 192 ? 18.655 5.590 -5.916 1.00 37.03 192 GLN A O 1
#

Solvent-accessible surface area (backbone atoms only — not comparable to full-atom values): 10685 Å² total; per-residue (Å²): 107,75,66,58,55,54,52,58,56,53,68,62,65,35,73,65,48,49,52,52,51,51,49,49,53,51,52,51,52,51,52,53,51,48,55,47,55,65,44,86,26,19,42,40,85,81,39,45,86,32,66,36,72,60,20,57,59,52,35,55,56,52,14,59,80,63,37,46,57,53,37,49,69,43,44,51,50,48,45,53,49,51,76,70,28,38,38,44,75,69,32,61,93,46,44,44,73,31,49,42,48,53,51,65,62,43,25,56,52,24,29,28,76,68,30,84,94,42,50,33,72,63,78,78,74,86,51,80,43,58,78,39,45,66,44,36,53,50,41,32,41,47,30,52,51,54,50,52,53,55,53,32,73,72,41,99,65,64,73,50,71,72,52,49,52,56,49,50,54,52,48,73,64,54,80,70,66,47,78,46,61,78,62,65,87,54,52,70,72,75,79,116

pLDDT: mean 84.82, std 12.81, range [35.81, 97.88]

Sequence (192 aa):
MKNLVKFEFRKIWTKFTLTSVIYLVVVSTMLTAIGYYSNDGAINSEGQEVKGTKAFRVIKNESKGTSGVMDEEYIHNLVQDFNSSKEKANFEDRLGLWLTRFDVSNHLINYANYGKEKFNIYMGLDFDFLKSEKDFYNQYKKTVKDQILYDSQKLWFKYSDKNIEKINEKVDNIKTPFKVDYYEGINNLMYQ

Organism: NCBI:txid2963284

Secondary structure (DSSP, 8-state):
-HHHHHHHHHHH--HHHHHHHHHHHHHHHHHHHHHHHT---EE-TTS-EE-STHHHHHHHHHGGGS-EE-SHHHHHHHHHHHHH-HHHHHHTTTBTTBB-TTHHHHHHHHHHHH-TT-SSS------GGGGSHHHHHHHHHHHHHHHHHHHHHHSSSPPPHHHHHHHHHHHHT--SSPEE---HHHHHHH--